Protein AF-0000000080553253 (afdb_homodimer)

Radius of gyration: 27.1 Å; Cα contacts (8 Å, |Δi|>4): 593; chains: 2; bounding box: 53×91×97 Å

pLDDT: mean 73.65, std 27.37, range [26.11, 98.69]

Structure (mmCIF, N/CA/C/O backbone):
data_AF-0000000080553253-model_v1
#
loop_
_entity.id
_entity.type
_entity.pdbx_description
1 polymer 'Predicted protein'
#
loop_
_atom_site.group_PDB
_atom_site.id
_atom_site.type_symbol
_atom_site.label_atom_id
_atom_site.label_alt_id
_atom_site.label_comp_id
_atom_site.label_asym_id
_atom_site.label_entity_id
_atom_site.label_seq_id
_atom_site.pdbx_PDB_ins_code
_atom_site.Cartn_x
_atom_site.Cartn_y
_atom_site.Cartn_z
_atom_site.occupancy
_atom_site.B_iso_or_equiv
_atom_site.auth_seq_id
_atom_site.auth_comp_id
_atom_site.auth_asym_id
_atom_site.auth_atom_id
_atom_site.pdbx_PDB_model_num
ATOM 1 N N . MET A 1 1 ? -18.531 -7.578 -75 1 27.72 1 MET A N 1
ATOM 2 C CA . MET A 1 1 ? -17.641 -7.512 -73.875 1 27.72 1 MET A CA 1
ATOM 3 C C . MET A 1 1 ? -18.406 -7.152 -72.562 1 27.72 1 MET A C 1
ATOM 5 O O . MET A 1 1 ? -19.016 -6.086 -72.5 1 27.72 1 MET A O 1
ATOM 9 N N . PHE A 1 2 ? -19.016 -8.227 -71.875 1 29.92 2 PHE A N 1
ATOM 10 C CA . PHE A 1 2 ? -20.094 -8.352 -70.875 1 29.92 2 PHE A CA 1
ATOM 11 C C . PHE A 1 2 ? -19.688 -7.805 -69.5 1 29.92 2 PHE A C 1
ATOM 13 O O . PHE A 1 2 ? -18.672 -8.227 -68.938 1 29.92 2 PHE A O 1
ATOM 20 N N . GLN A 1 3 ? -19.906 -6.52 -69.188 1 29.27 3 GLN A N 1
ATOM 21 C CA . GLN A 1 3 ? -19.578 -5.73 -68.062 1 29.27 3 GLN A CA 1
ATOM 22 C C . GLN A 1 3 ? -20.328 -6.254 -66.812 1 29.27 3 GLN A C 1
ATOM 24 O O . GLN A 1 3 ? -21.547 -6.113 -66.688 1 29.27 3 GLN A O 1
ATOM 29 N N . ALA A 1 4 ? -19.969 -7.473 -66.25 1 28.05 4 ALA A N 1
ATOM 30 C CA . ALA A 1 4 ? -20.641 -8.156 -65.125 1 28.05 4 ALA A CA 1
ATOM 31 C C . ALA A 1 4 ? -20.609 -7.328 -63.875 1 28.05 4 ALA A C 1
ATOM 33 O O . ALA A 1 4 ? -19.531 -7.035 -63.344 1 28.05 4 ALA A O 1
ATOM 34 N N . THR A 1 5 ? -21.453 -6.324 -63.688 1 32.16 5 THR A N 1
ATOM 35 C CA . THR A 1 5 ? -21.594 -5.441 -62.531 1 32.16 5 THR A CA 1
ATOM 36 C C . THR A 1 5 ? -21.938 -6.238 -61.281 1 32.16 5 THR A C 1
ATOM 38 O O . THR A 1 5 ? -23.047 -6.777 -61.156 1 32.16 5 THR A O 1
ATOM 41 N N . GLY A 1 6 ? -21.031 -7.141 -60.781 1 26.14 6 GLY A N 1
ATOM 42 C CA . GLY A 1 6 ? -21.344 -8.023 -59.656 1 26.14 6 GLY A CA 1
ATOM 43 C C . GLY A 1 6 ? -21.75 -7.281 -58.406 1 26.14 6 GLY A C 1
ATOM 44 O O . GLY A 1 6 ? -21 -6.414 -57.938 1 26.14 6 GLY A O 1
ATOM 45 N N . ARG A 1 7 ? -23.031 -6.984 -58.125 1 29.64 7 ARG A N 1
ATOM 46 C CA . ARG A 1 7 ? -23.641 -6.367 -56.938 1 29.64 7 ARG A CA 1
ATOM 47 C C . ARG A 1 7 ? -23.297 -7.16 -55.688 1 29.64 7 ARG A C 1
ATOM 49 O O . ARG A 1 7 ? -23.656 -8.336 -55.594 1 29.64 7 ARG A O 1
ATOM 56 N N . ALA A 1 8 ? -22.156 -6.863 -55 1 31.67 8 ALA A N 1
ATOM 57 C CA . ALA A 1 8 ? -21.734 -7.508 -53.75 1 31.67 8 ALA A CA 1
ATOM 58 C C . ALA A 1 8 ? -22.797 -7.344 -52.688 1 31.67 8 ALA A C 1
ATOM 60 O O . ALA A 1 8 ? -23.391 -6.27 -52.531 1 31.67 8 ALA A O 1
ATOM 61 N N . ALA A 1 9 ? -23.547 -8.43 -52.25 1 31.53 9 ALA A N 1
ATOM 62 C CA . ALA A 1 9 ? -24.562 -8.562 -51.219 1 31.53 9 ALA A CA 1
ATOM 63 C C . ALA A 1 9 ? -24.047 -8.062 -49.875 1 31.53 9 ALA A C 1
ATOM 65 O O . ALA A 1 9 ? -22.875 -8.258 -49.531 1 31.53 9 ALA A O 1
ATOM 66 N N . PRO A 1 10 ? -24.688 -7.074 -49.188 1 26.62 10 PRO A N 1
ATOM 67 C CA . PRO A 1 10 ? -24.281 -6.484 -47.906 1 26.62 10 PRO A CA 1
ATOM 68 C C . PRO A 1 10 ? -24.25 -7.504 -46.781 1 26.62 10 PRO A C 1
ATOM 70 O O . PRO A 1 10 ? -25.125 -8.383 -46.719 1 26.62 10 PRO A O 1
ATOM 73 N N . ALA A 1 11 ? -23.062 -7.992 -46.281 1 30.14 11 ALA A N 1
ATOM 74 C CA . ALA A 1 11 ? -22.844 -8.906 -45.188 1 30.14 11 ALA A CA 1
ATOM 75 C C . ALA A 1 11 ? -23.594 -8.438 -43.938 1 30.14 11 ALA A C 1
ATOM 77 O O . ALA A 1 11 ? -23.469 -7.281 -43.531 1 30.14 11 ALA A O 1
ATOM 78 N N . MET A 1 12 ? -24.75 -8.992 -43.594 1 27.33 12 MET A N 1
ATOM 79 C CA . MET A 1 12 ? -25.547 -8.781 -42.375 1 27.33 12 MET A CA 1
ATOM 80 C C . MET A 1 12 ? -24.703 -9 -41.125 1 27.33 12 MET A C 1
ATOM 82 O O . MET A 1 12 ? -23.938 -9.969 -41.062 1 27.33 12 MET A O 1
ATOM 86 N N . HIS A 1 13 ? -24.312 -7.984 -40.344 1 29.83 13 HIS A N 1
ATOM 87 C CA . HIS A 1 13 ? -23.609 -7.957 -39.094 1 29.83 13 HIS A CA 1
ATOM 88 C C . HIS A 1 13 ? -24.312 -8.836 -38.062 1 29.83 13 HIS A C 1
ATOM 90 O O . HIS A 1 13 ? -25.5 -8.672 -37.781 1 29.83 13 HIS A O 1
ATOM 96 N N . VAL A 1 14 ? -23.984 -10.133 -37.938 1 27.94 14 VAL A N 1
ATOM 97 C CA . VAL A 1 14 ? -24.453 -11.023 -36.875 1 27.94 14 VAL A CA 1
ATOM 98 C C . VAL A 1 14 ? -24.234 -10.367 -35.531 1 27.94 14 VAL A C 1
ATOM 100 O O . VAL A 1 14 ? -23.109 -10.008 -35.156 1 27.94 14 VAL A O 1
ATOM 103 N N . MET A 1 15 ? -25.172 -9.641 -34.969 1 27.61 15 MET A N 1
ATOM 104 C CA . MET A 1 15 ? -25.203 -9.148 -33.594 1 27.61 15 MET A CA 1
ATOM 105 C C . MET A 1 15 ? -25.047 -10.305 -32.594 1 27.61 15 MET A C 1
ATOM 107 O O . MET A 1 15 ? -25.797 -11.273 -32.625 1 27.61 15 MET A O 1
ATOM 111 N N . PHE A 1 16 ? -23.844 -10.789 -32.25 1 28.09 16 PHE A N 1
ATOM 112 C CA . PHE A 1 16 ? -23.672 -11.773 -31.172 1 28.09 16 PHE A CA 1
ATOM 113 C C . PHE A 1 16 ? -24.406 -11.32 -29.922 1 28.09 16 PHE A C 1
ATOM 115 O O . PHE A 1 16 ? -24.297 -10.164 -29.516 1 28.09 16 PHE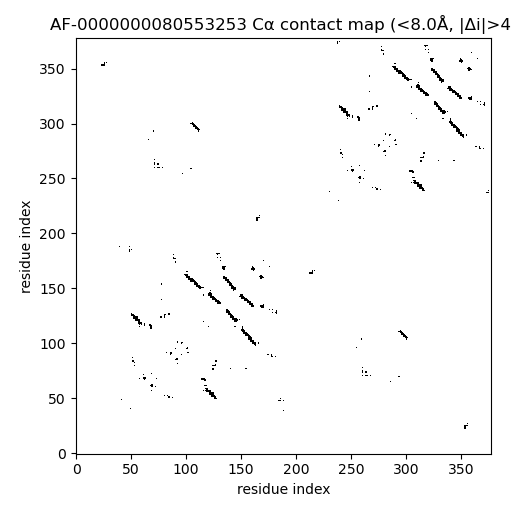 A O 1
ATOM 122 N N . PRO A 1 17 ? -25.5 -11.961 -29.531 1 32.59 17 PRO A N 1
ATOM 123 C CA . PRO A 1 17 ? -26.188 -11.609 -28.281 1 32.59 17 PRO A CA 1
ATOM 124 C C . PRO A 1 17 ? -25.266 -11.672 -27.062 1 32.59 17 PRO A C 1
ATOM 126 O O . PRO A 1 17 ? -24.375 -12.539 -26.984 1 32.59 17 PRO A O 1
ATOM 129 N N . CYS A 1 18 ? -24.781 -10.594 -26.438 1 30.75 18 CYS A N 1
ATOM 130 C CA . CYS A 1 18 ? -24.109 -10.414 -25.156 1 30.75 18 CYS A CA 1
ATOM 131 C C . CYS A 1 18 ? -24.844 -11.164 -24.047 1 30.75 18 CYS A C 1
ATOM 133 O O . CYS A 1 18 ? -26 -10.836 -23.734 1 30.75 18 CYS A O 1
ATOM 135 N N . SER A 1 19 ? -24.781 -12.531 -24 1 28.64 19 SER A N 1
ATOM 136 C CA . SER A 1 19 ? -25.359 -13.219 -22.844 1 28.64 19 SER A CA 1
ATOM 137 C C . SER A 1 19 ? -24.984 -12.523 -21.531 1 28.64 19 SER A C 1
ATOM 139 O O . SER A 1 19 ? -23.828 -12.164 -21.344 1 28.64 19 SER A O 1
ATOM 141 N N . SER A 1 20 ? -25.875 -11.812 -20.922 1 29.89 20 SER A N 1
ATOM 142 C CA . SER A 1 20 ? -25.875 -11.203 -19.594 1 29.89 20 SER A CA 1
ATOM 143 C C . SER A 1 20 ? -25.5 -12.211 -18.516 1 29.89 20 SER A C 1
ATOM 145 O O . SER A 1 20 ? -26.281 -13.102 -18.188 1 29.89 20 SER A O 1
ATOM 147 N N . ARG A 1 21 ? -24.297 -12.82 -18.609 1 35.34 21 ARG A N 1
ATOM 148 C CA . ARG A 1 21 ? -23.953 -13.664 -17.469 1 35.34 21 ARG A CA 1
ATOM 149 C C . ARG A 1 21 ? -24.219 -12.938 -16.156 1 35.34 21 ARG A C 1
ATOM 151 O O . ARG A 1 21 ? -23.719 -11.828 -15.938 1 35.34 21 ARG A O 1
ATOM 158 N N . ARG A 1 22 ? -25.391 -13.289 -15.508 1 32.59 22 ARG A N 1
ATOM 159 C CA . ARG A 1 22 ? -25.75 -12.812 -14.172 1 32.59 22 ARG A CA 1
ATOM 160 C C . ARG A 1 22 ? -24.641 -13.109 -13.172 1 32.59 22 ARG A C 1
ATOM 162 O O . ARG A 1 22 ? -24.188 -14.25 -13.055 1 32.59 22 ARG A O 1
ATOM 169 N N . PRO A 1 23 ? -23.953 -12.141 -12.695 1 34.28 23 PRO A N 1
ATOM 170 C CA . PRO A 1 23 ? -22.938 -12.43 -11.672 1 34.28 23 PRO A CA 1
ATOM 171 C C . PRO A 1 23 ? -23.531 -13.078 -10.422 1 34.28 23 PRO A C 1
ATOM 173 O O . PRO A 1 23 ? -24.625 -12.711 -9.992 1 34.28 23 PRO A O 1
ATOM 176 N N . VAL A 1 24 ? -23.391 -14.328 -10.328 1 34.81 24 VAL A N 1
ATOM 177 C CA . VAL A 1 24 ? -23.766 -15.016 -9.102 1 34.81 24 VAL A CA 1
ATOM 178 C C . VAL A 1 24 ? -23.219 -14.25 -7.895 1 34.81 24 VAL A C 1
ATOM 180 O O . VAL A 1 24 ? -22 -14.031 -7.789 1 34.81 24 VAL A O 1
ATOM 183 N N . ILE A 1 25 ? -24.078 -13.477 -7.281 1 30.05 25 ILE A N 1
ATOM 184 C CA . ILE A 1 25 ? -23.844 -12.836 -5.992 1 30.05 25 ILE A CA 1
ATOM 185 C C . ILE A 1 25 ? -23.5 -13.898 -4.945 1 30.05 25 ILE A C 1
ATOM 187 O O . ILE A 1 25 ? -24.328 -14.766 -4.645 1 30.05 25 ILE A O 1
ATOM 191 N N . ILE A 1 26 ? -22.359 -14.305 -4.988 1 32.25 26 ILE A N 1
ATOM 192 C CA . ILE A 1 26 ? -21.891 -15.133 -3.883 1 32.25 26 ILE A CA 1
ATOM 193 C C . ILE A 1 26 ? -22.203 -14.445 -2.555 1 32.25 26 ILE A C 1
ATOM 195 O O . ILE A 1 26 ? -21.641 -13.398 -2.242 1 32.25 26 ILE A O 1
ATOM 199 N N . LEU A 1 27 ? -23.359 -14.688 -2.021 1 29.81 27 LEU A N 1
ATOM 200 C CA . LEU A 1 27 ? -23.609 -14.258 -0.648 1 29.81 27 LEU A CA 1
ATOM 201 C C . LEU A 1 27 ? -22.75 -15.062 0.327 1 29.81 27 LEU A C 1
ATOM 203 O O . LEU A 1 27 ? -22.938 -16.266 0.481 1 29.81 27 LEU A O 1
ATOM 207 N N . LEU A 1 28 ? -21.5 -14.883 0.415 1 28.2 28 LEU A N 1
ATOM 208 C CA . LEU A 1 28 ? -20.828 -15.352 1.622 1 28.2 28 LEU A CA 1
ATOM 209 C C . LEU A 1 28 ? -21.656 -15.047 2.861 1 28.2 28 LEU A C 1
ATOM 211 O O . LEU A 1 28 ? -22.094 -13.914 3.066 1 28.2 28 LEU A O 1
ATOM 215 N N . ARG A 1 29 ? -22.172 -16.125 3.457 1 30.95 29 ARG A N 1
ATOM 216 C CA . ARG A 1 29 ? -22.859 -16.141 4.746 1 30.95 29 ARG A CA 1
ATOM 217 C C . ARG A 1 29 ? -22.047 -15.398 5.809 1 30.95 29 ARG A C 1
ATOM 219 O O . ARG A 1 29 ? -20.828 -15.398 5.77 1 30.95 29 ARG A O 1
ATOM 226 N N . ASN A 1 30 ? -22.828 -14.57 6.605 1 30.02 30 ASN A N 1
ATOM 227 C CA . ASN A 1 30 ? -22.656 -13.609 7.691 1 30.02 30 ASN A CA 1
ATOM 228 C C . ASN A 1 30 ? -21.953 -14.234 8.891 1 30.02 30 ASN A C 1
ATOM 230 O O . ASN A 1 30 ? -22.516 -15.094 9.57 1 30.02 30 ASN A O 1
ATOM 234 N N . LEU A 1 31 ? -20.766 -14.734 8.844 1 30.33 31 LEU A N 1
ATOM 235 C CA . LEU A 1 31 ? -20.203 -15.008 10.156 1 30.33 31 LEU A CA 1
ATOM 236 C C . LEU A 1 31 ? -20.672 -13.992 11.188 1 30.33 31 LEU A C 1
ATOM 238 O O . LEU A 1 31 ? -21.156 -12.914 10.82 1 30.33 31 LEU A O 1
ATOM 242 N N . THR A 1 32 ? -20.312 -14.281 12.57 1 31.17 32 THR A N 1
ATOM 243 C CA . THR A 1 32 ? -20.734 -13.664 13.828 1 31.17 32 THR A CA 1
ATOM 244 C C . THR A 1 32 ? -20.625 -12.141 13.742 1 31.17 32 THR A C 1
ATOM 246 O O . THR A 1 32 ? -19.828 -11.609 12.969 1 31.17 32 THR A O 1
ATOM 249 N N . THR A 1 33 ? -21.719 -11.523 14.281 1 30.84 33 THR A N 1
ATOM 250 C CA . THR A 1 33 ? -22.016 -10.117 14.547 1 30.84 33 THR A CA 1
ATOM 251 C C . THR A 1 33 ? -20.844 -9.43 15.227 1 30.84 33 THR A C 1
ATOM 253 O O . THR A 1 33 ? -20.562 -9.695 16.391 1 30.84 33 THR A O 1
ATOM 256 N N . PHE A 1 34 ? -19.672 -9.555 14.719 1 30.25 34 PHE A N 1
ATOM 257 C CA . PHE A 1 34 ? -18.875 -8.586 15.445 1 30.25 34 PHE A CA 1
ATOM 258 C C . PHE A 1 34 ? -19.609 -7.258 15.586 1 30.25 34 PHE A C 1
ATOM 260 O O . PHE A 1 34 ? -20.297 -6.824 14.664 1 30.25 34 PHE A O 1
ATOM 267 N N . LYS A 1 35 ? -20.016 -7.02 16.859 1 30.98 35 LYS A N 1
ATOM 268 C CA . LYS A 1 35 ? -20.594 -5.715 17.141 1 30.98 35 LYS A CA 1
ATOM 269 C C . LYS A 1 35 ? -19.906 -4.617 16.344 1 30.98 35 LYS A C 1
ATOM 271 O O . LYS A 1 35 ? -18.672 -4.488 16.375 1 30.98 35 LYS A O 1
ATOM 276 N N . PRO A 1 36 ? -20.5 -4.281 15.133 1 31.45 36 PRO A N 1
ATOM 277 C CA . PRO A 1 36 ? -19.875 -3.133 14.484 1 31.45 36 PRO A CA 1
ATOM 278 C C . PRO A 1 36 ? -19.359 -2.094 15.477 1 31.45 36 PRO A C 1
ATOM 280 O O . PRO A 1 36 ? -20 -1.863 16.516 1 31.45 36 PRO A O 1
ATOM 283 N N . LEU A 1 37 ? -18.156 -2.006 15.695 1 32.66 37 LEU A N 1
ATOM 284 C CA . LEU A 1 37 ? -17.781 -0.763 16.359 1 32.66 37 LEU A CA 1
ATOM 285 C C . LEU A 1 37 ? -18.781 0.347 16.047 1 32.66 37 LEU A C 1
ATOM 287 O O . LEU A 1 37 ? -19.453 0.309 15 1 32.66 37 LEU A O 1
ATOM 291 N N . ALA A 1 38 ? -19.109 1.237 17.062 1 30.89 38 ALA A N 1
ATOM 292 C CA . ALA A 1 38 ? -19.984 2.396 17.078 1 30.89 38 ALA A CA 1
ATOM 293 C C . ALA A 1 38 ? -20.062 3.051 15.711 1 30.89 38 ALA A C 1
ATOM 295 O O . ALA A 1 38 ? -19.078 3.629 15.234 1 30.89 38 ALA A O 1
ATOM 296 N N . CYS A 1 39 ? -20.656 2.402 14.805 1 33.78 39 CYS A N 1
ATOM 297 C CA . CYS A 1 39 ? -21.125 3.225 13.695 1 33.78 39 CYS A CA 1
ATOM 298 C C . CYS A 1 39 ? -21.516 4.617 14.172 1 33.78 39 CYS A C 1
ATOM 300 O O . CYS A 1 39 ? -22.484 4.777 14.906 1 33.78 39 CYS A O 1
ATOM 302 N N . LEU A 1 40 ? -20.578 5.438 14.492 1 32.25 40 LEU A N 1
ATOM 303 C CA . LEU A 1 40 ? -20.891 6.848 14.688 1 32.25 40 LEU A CA 1
ATOM 304 C C . LEU A 1 40 ? -22.062 7.262 13.805 1 32.25 40 LEU A C 1
ATOM 306 O O . LEU A 1 40 ? -22.031 7.07 12.586 1 32.25 40 LEU A O 1
ATOM 310 N N . GLU A 1 41 ? -23.172 6.949 14.266 1 33.34 41 GLU A N 1
ATOM 311 C CA . GLU A 1 41 ? -24.297 7.734 13.742 1 33.34 41 GLU A CA 1
ATOM 312 C C . GLU A 1 41 ? -23.828 9.102 13.25 1 33.34 41 GLU A C 1
ATOM 314 O O . GLU A 1 41 ? -23.406 9.938 14.047 1 33.34 41 GLU A O 1
ATOM 319 N N . LEU A 1 42 ? -23.141 9.039 12.078 1 34.66 42 LEU A N 1
ATOM 320 C CA . LEU A 1 42 ? -23 10.297 11.359 1 34.66 42 LEU A CA 1
ATOM 321 C C . LEU A 1 42 ? -24.297 11.102 11.406 1 34.66 42 LEU A C 1
ATOM 323 O O . LEU A 1 42 ? -25.219 10.82 10.648 1 34.66 42 LEU A O 1
ATOM 327 N N . LYS A 1 43 ? -24.984 11.195 12.539 1 32.19 43 LYS A N 1
ATOM 328 C CA . LYS A 1 43 ? -25.984 12.258 12.5 1 32.19 43 LYS A CA 1
ATOM 329 C C . LYS A 1 43 ? -25.406 13.523 11.859 1 32.19 43 LYS A C 1
ATOM 331 O O . LYS A 1 43 ? -24.281 13.914 12.141 1 32.19 43 LYS A O 1
ATOM 336 N N . ARG A 1 44 ? -25.953 13.945 10.68 1 33.78 44 ARG A N 1
ATOM 337 C CA . ARG A 1 44 ? -25.906 15.273 10.086 1 33.78 44 ARG A CA 1
ATOM 338 C C . ARG A 1 44 ? -26 16.359 11.164 1 33.78 44 ARG A C 1
ATOM 340 O O . ARG A 1 44 ? -26.641 17.391 10.961 1 33.78 44 ARG A O 1
ATOM 347 N N . GLY A 1 45 ? -26 16.141 12.438 1 33.72 45 GLY A N 1
ATOM 348 C CA . GLY A 1 45 ? -26.094 17.406 13.141 1 33.72 45 GLY A CA 1
ATOM 349 C C . GLY A 1 45 ? -25.047 18.422 12.695 1 33.72 45 GLY A C 1
ATOM 350 O O . GLY A 1 45 ? -24.016 18.047 12.141 1 33.72 45 GLY A O 1
ATOM 351 N N . LYS A 1 46 ? -25.297 19.781 12.484 1 35.59 46 LYS A N 1
ATOM 352 C CA . LYS A 1 46 ? -24.516 20.953 12.125 1 35.59 46 LYS A CA 1
ATOM 353 C C . LYS A 1 46 ? -23.156 20.938 12.812 1 35.59 46 LYS A C 1
ATOM 355 O O . LYS A 1 46 ? -22.391 21.891 12.703 1 35.59 46 LYS A O 1
ATOM 360 N N . GLY A 1 47 ? -22.984 20.406 14.031 1 37.56 47 GLY A N 1
ATOM 361 C CA . GLY A 1 47 ? -21.75 20.688 14.75 1 37.56 47 GLY A CA 1
ATOM 362 C C . GLY A 1 47 ? -20.531 20.047 14.125 1 37.56 47 GLY A C 1
ATOM 363 O O . GLY A 1 47 ? -20.625 19 13.484 1 37.56 47 GLY A O 1
ATOM 364 N N . LYS A 1 48 ? -19.344 20.812 13.773 1 40.78 48 LYS A N 1
ATOM 365 C CA . LYS A 1 48 ? -18.062 20.547 13.117 1 40.78 48 LYS A CA 1
ATOM 366 C C . LYS A 1 48 ? -17.484 19.203 13.547 1 40.78 48 LYS A C 1
ATOM 368 O O . LYS A 1 48 ? -16.312 18.938 13.328 1 40.78 48 LYS A O 1
ATOM 373 N N . SER A 1 49 ? -18.016 18.438 14.523 1 43.97 49 SER A N 1
ATOM 374 C CA . SER A 1 49 ? -17.188 17.391 15.133 1 43.97 49 SER A CA 1
ATOM 375 C C . SER A 1 49 ? -16.672 16.422 14.086 1 43.97 49 SER A C 1
ATOM 377 O O . SER A 1 49 ? -16.141 15.359 14.422 1 43.97 49 SER A O 1
ATOM 379 N N . SER A 1 50 ? -17.266 16.359 12.703 1 51.59 50 SER A N 1
ATOM 380 C CA . SER A 1 50 ? -17.297 15.25 11.742 1 51.59 50 SER A CA 1
ATOM 381 C C . SER A 1 50 ? -15.891 14.914 11.258 1 51.59 50 SER A C 1
ATOM 383 O O . SER A 1 50 ? -15.078 15.805 11.016 1 51.59 50 SER A O 1
ATOM 385 N N . PHE A 1 51 ? -15.312 13.758 11.695 1 61.88 51 PHE A N 1
ATOM 386 C CA . PHE A 1 51 ? -14.117 13.258 11.016 1 61.88 51 PHE A CA 1
ATOM 387 C C . PHE A 1 51 ? -14.164 13.586 9.523 1 61.88 51 PHE A C 1
ATOM 389 O O . PHE A 1 51 ? -15.219 13.477 8.891 1 61.88 51 PHE A O 1
ATOM 396 N N . PRO A 1 52 ? -13.242 14.398 9.094 1 74.62 52 PRO A N 1
ATOM 397 C CA . PRO A 1 52 ? -13.195 14.711 7.66 1 74.62 52 PRO A CA 1
ATOM 398 C C . PRO A 1 52 ? -13.297 13.461 6.785 1 74.62 52 PRO A C 1
ATOM 400 O O . PRO A 1 52 ? -12.609 12.469 7.035 1 74.62 52 PRO A O 1
ATOM 403 N N . GLU A 1 53 ? -14.453 13.312 6.234 1 86.38 53 GLU A N 1
ATOM 404 C CA . GLU A 1 53 ? -14.664 12.25 5.246 1 86.38 53 GLU A CA 1
ATOM 405 C C . GLU A 1 53 ? -14.633 12.812 3.828 1 86.38 53 GLU A C 1
ATOM 407 O O . GLU A 1 53 ? -15.031 13.953 3.594 1 86.38 53 GLU A O 1
ATOM 412 N N . ILE A 1 54 ? -14.047 12.055 2.969 1 93.31 54 ILE A N 1
ATOM 413 C CA . ILE A 1 54 ? -14.078 12.438 1.562 1 93.31 54 ILE A CA 1
ATOM 414 C C . ILE A 1 54 ? -14.766 11.352 0.745 1 93.31 54 ILE A C 1
ATOM 416 O O . ILE A 1 54 ? -14.594 10.156 1.017 1 93.31 54 ILE A O 1
ATOM 420 N N . GLU A 1 55 ? -15.641 11.828 -0.096 1 95.94 55 GLU A N 1
ATOM 421 C CA . GLU A 1 55 ? -16.312 10.914 -1.013 1 95.94 55 GLU A CA 1
ATOM 422 C C . GLU A 1 55 ? -15.578 10.828 -2.348 1 95.94 55 GLU A C 1
ATOM 424 O O . GLU A 1 55 ? -15.211 11.859 -2.926 1 95.94 55 GLU A O 1
ATOM 429 N N . LEU A 1 56 ? -15.383 9.602 -2.789 1 96.81 56 LEU A N 1
ATOM 430 C CA . LEU A 1 56 ? -14.711 9.359 -4.059 1 96.81 56 LEU A CA 1
ATOM 431 C C . LEU A 1 56 ? -15.5 8.375 -4.914 1 96.81 56 LEU A C 1
ATOM 433 O O . LEU A 1 56 ? -16.453 7.742 -4.43 1 96.81 56 LEU A O 1
ATOM 437 N N . LYS A 1 57 ? -15.125 8.344 -6.172 1 97.56 57 LYS A N 1
ATOM 438 C CA . LYS A 1 57 ? -15.734 7.422 -7.129 1 97.56 57 LYS A CA 1
ATOM 439 C C . LYS A 1 57 ? -14.664 6.602 -7.852 1 97.56 57 LYS A C 1
ATOM 441 O O . LYS A 1 57 ? -13.633 7.137 -8.25 1 97.56 57 LYS A O 1
ATOM 446 N N . VAL A 1 58 ? -15.016 5.312 -8.008 1 98.12 58 VAL A N 1
ATOM 447 C CA . VAL A 1 58 ? -14.086 4.438 -8.719 1 98.12 58 VAL A CA 1
ATOM 448 C C . VAL A 1 58 ? -14.008 4.848 -10.188 1 98.12 58 VAL A C 1
ATOM 450 O O . VAL A 1 58 ? -15.039 5.07 -10.828 1 98.12 58 VAL A O 1
ATOM 453 N N . ARG A 1 59 ? -12.852 4.918 -10.719 1 97.25 59 ARG A N 1
ATOM 454 C CA . ARG A 1 59 ? -12.633 5.234 -12.125 1 97.25 59 ARG A CA 1
ATOM 455 C C . ARG A 1 59 ? -12.375 3.967 -12.938 1 97.25 59 ARG A C 1
ATOM 457 O O . ARG A 1 59 ? -11.891 2.969 -12.406 1 97.25 59 ARG A O 1
ATOM 464 N N . ASP A 1 60 ? -12.531 4.051 -14.219 1 95.19 60 ASP A N 1
ATOM 465 C CA . ASP A 1 60 ? -12.469 2.887 -15.102 1 95.19 60 ASP A CA 1
ATOM 466 C C . ASP A 1 60 ? -11.062 2.273 -15.094 1 95.19 60 ASP A C 1
ATOM 468 O O . ASP A 1 60 ? -10.914 1.052 -15.023 1 95.19 60 ASP A O 1
ATOM 472 N N . TYR A 1 61 ? -10.023 3.07 -15.141 1 94.75 61 TYR A N 1
ATOM 473 C CA . TYR A 1 61 ? -8.664 2.582 -15.312 1 94.75 61 TYR A CA 1
ATOM 474 C C . TYR A 1 61 ? -8.133 1.972 -14.016 1 94.75 61 TYR A C 1
ATOM 476 O O . TYR A 1 61 ? -7.043 1.398 -13.992 1 94.75 61 TYR A O 1
ATOM 484 N N . GLU A 1 62 ? -8.922 2.102 -12.961 1 97.06 62 GLU A N 1
ATOM 485 C CA . GLU A 1 62 ? -8.492 1.587 -11.664 1 97.06 62 GLU A CA 1
ATOM 486 C C . GLU A 1 62 ? -8.867 0.116 -11.5 1 97.06 62 GLU A C 1
ATOM 488 O O . GLU A 1 62 ? -8.398 -0.553 -10.578 1 97.06 62 GLU A O 1
ATOM 493 N N . LEU A 1 63 ? -9.734 -0.428 -12.383 1 95.12 63 LEU A N 1
ATOM 494 C CA . LEU A 1 63 ? -10.203 -1.807 -12.305 1 95.12 63 LEU A CA 1
ATOM 495 C C . LEU A 1 63 ? -9.203 -2.76 -12.945 1 95.12 63 LEU A C 1
ATOM 497 O O . LEU A 1 63 ? -8.625 -2.449 -13.992 1 95.12 63 LEU A O 1
ATOM 501 N N . ASP A 1 64 ? -8.992 -3.867 -12.289 1 89.12 64 ASP A N 1
ATOM 502 C CA . ASP A 1 64 ? -8.133 -4.895 -12.875 1 89.12 64 ASP A CA 1
ATOM 503 C C . ASP A 1 64 ? -8.945 -5.867 -13.727 1 89.12 64 ASP A C 1
ATOM 505 O O . ASP A 1 64 ? -10.148 -5.672 -13.922 1 89.12 64 ASP A O 1
ATOM 509 N N . PRO A 1 65 ? -8.297 -6.945 -14.258 1 84 65 PRO A N 1
ATOM 510 C CA . PRO A 1 65 ? -9 -7.859 -15.164 1 84 65 PRO A CA 1
ATOM 511 C C . PRO A 1 65 ? -10.133 -8.617 -14.477 1 84 65 PRO A C 1
ATOM 513 O O . PRO A 1 65 ? -10.992 -9.195 -15.141 1 84 65 PRO A O 1
ATOM 516 N N . PHE A 1 66 ? -10.133 -8.57 -13.164 1 83.19 66 PHE A N 1
ATOM 517 C CA . PHE A 1 66 ? -11.18 -9.281 -12.43 1 83.19 66 PHE A CA 1
ATOM 518 C C . PHE A 1 66 ? -12.359 -8.359 -12.148 1 83.19 66 PHE A C 1
ATOM 520 O O . PHE A 1 66 ? -13.336 -8.766 -11.516 1 83.19 66 PHE A O 1
ATOM 527 N N . GLY A 1 67 ? -12.258 -7.113 -12.602 1 87.69 67 GLY A N 1
ATOM 528 C CA . GLY A 1 67 ? -13.352 -6.168 -12.469 1 87.69 67 GLY A CA 1
ATOM 529 C C . GLY A 1 67 ? -13.422 -5.531 -11.094 1 87.69 67 GLY A C 1
ATOM 530 O O . GLY A 1 67 ? -14.477 -5.031 -10.688 1 87.69 67 GLY A O 1
ATOM 531 N N . VAL A 1 68 ? -12.422 -5.684 -10.367 1 93.19 68 VAL A N 1
ATOM 532 C CA . VAL A 1 68 ? -12.359 -5.07 -9.047 1 93.19 68 VAL A CA 1
ATOM 533 C C . VAL A 1 68 ? -11.227 -4.043 -9.008 1 93.19 68 VAL A C 1
ATOM 535 O O . VAL A 1 68 ? -10.32 -4.078 -9.844 1 93.19 68 VAL A O 1
ATOM 538 N N . VAL A 1 69 ? -11.352 -3.113 -8.102 1 97.06 69 VAL A N 1
ATOM 539 C CA . VAL A 1 69 ? -10.273 -2.141 -7.957 1 97.06 69 VAL A CA 1
ATOM 540 C C . VAL A 1 69 ? -8.977 -2.859 -7.574 1 97.06 69 VAL A C 1
ATOM 542 O O . VAL A 1 69 ? -8.961 -3.662 -6.641 1 97.06 69 VAL A O 1
ATOM 545 N N . ASN A 1 70 ? -7.949 -2.549 -8.281 1 95.69 70 ASN A N 1
ATOM 546 C CA . ASN A 1 70 ? -6.641 -3.148 -8.031 1 95.69 70 ASN A CA 1
ATOM 547 C C . ASN A 1 70 ? -6.148 -2.854 -6.617 1 95.69 70 ASN A C 1
ATOM 549 O O . ASN A 1 70 ? -6.309 -1.738 -6.121 1 95.69 70 ASN A O 1
ATOM 553 N N . ASN A 1 71 ? -5.477 -3.822 -6.031 1 95.69 71 ASN A N 1
ATOM 554 C CA . ASN A 1 71 ? -5.055 -3.701 -4.641 1 95.69 71 ASN A CA 1
ATOM 555 C C . ASN A 1 71 ? -4.121 -2.508 -4.441 1 95.69 71 ASN A C 1
ATOM 557 O O . ASN A 1 71 ? -4.184 -1.833 -3.41 1 95.69 71 ASN A O 1
ATOM 561 N N . ALA A 1 72 ? -3.248 -2.275 -5.391 1 96.75 72 ALA A N 1
ATOM 562 C CA . ALA A 1 72 ? -2.273 -1.198 -5.25 1 96.75 72 ALA A CA 1
ATOM 563 C C . ALA A 1 72 ? -2.953 0.167 -5.305 1 96.75 72 ALA A C 1
ATOM 565 O O . ALA A 1 72 ? -2.441 1.144 -4.75 1 96.75 72 ALA A O 1
ATOM 566 N N . VAL A 1 73 ? -4.094 0.288 -5.961 1 97.69 73 VAL A N 1
ATOM 567 C CA . VAL A 1 73 ? -4.82 1.543 -6.121 1 97.69 73 VAL A CA 1
ATOM 568 C C . VAL A 1 73 ? -5.293 2.047 -4.762 1 97.69 73 VAL A C 1
ATOM 570 O O . VAL A 1 73 ? -5.328 3.256 -4.516 1 97.69 73 VAL A O 1
ATOM 573 N N . TYR A 1 74 ? -5.551 1.138 -3.875 1 98.25 74 TYR A N 1
ATOM 574 C CA . TYR A 1 74 ? -6.062 1.523 -2.566 1 98.25 74 TYR A CA 1
ATOM 575 C C . TYR A 1 74 ? -5.023 2.322 -1.787 1 98.25 74 TYR A C 1
ATOM 577 O O . TYR A 1 74 ? -5.375 3.164 -0.957 1 98.25 74 TYR A O 1
ATOM 585 N N . ALA A 1 75 ? -3.738 2.043 -2.055 1 97.88 75 ALA A N 1
ATOM 586 C CA . ALA A 1 75 ? -2.695 2.859 -1.438 1 97.88 75 ALA A CA 1
ATOM 587 C C . ALA A 1 75 ? -2.799 4.312 -1.89 1 97.88 75 ALA A C 1
ATOM 589 O O . ALA A 1 75 ? -2.553 5.23 -1.104 1 97.88 75 ALA A O 1
ATOM 590 N N . ASN A 1 76 ? -3.18 4.516 -3.113 1 97 76 ASN A N 1
ATOM 591 C CA . ASN A 1 76 ? -3.398 5.863 -3.621 1 97 76 ASN A CA 1
ATOM 592 C C . ASN A 1 76 ? -4.59 6.531 -2.941 1 97 76 ASN A C 1
ATOM 594 O O . ASN A 1 76 ? -4.531 7.711 -2.594 1 97 76 ASN A O 1
ATOM 598 N N . TYR A 1 77 ? -5.652 5.773 -2.809 1 97.75 77 TYR A N 1
ATOM 599 C CA . TYR A 1 77 ? -6.809 6.301 -2.092 1 97.75 77 TYR A CA 1
ATOM 600 C C . TYR A 1 77 ? -6.414 6.781 -0.7 1 97.75 77 TYR A C 1
ATOM 602 O O . TYR A 1 77 ? -6.77 7.895 -0.298 1 97.75 77 TYR A O 1
ATOM 610 N N . CYS A 1 78 ? -5.664 5.934 -0.024 1 97.06 78 CYS A N 1
ATOM 611 C CA . CYS A 1 78 ? -5.273 6.238 1.349 1 97.06 78 CYS A CA 1
ATOM 612 C C . CYS A 1 78 ? -4.371 7.465 1.399 1 97.06 78 CYS A C 1
ATOM 614 O O . CYS A 1 78 ? -4.512 8.305 2.287 1 97.06 78 CYS A O 1
ATOM 616 N N . GLN A 1 79 ? -3.471 7.531 0.519 1 95.12 79 GLN A N 1
ATOM 617 C CA . GLN A 1 79 ? -2.588 8.695 0.462 1 95.12 79 GLN A CA 1
ATOM 618 C C . GLN A 1 79 ? -3.383 9.977 0.253 1 95.12 79 GLN A C 1
ATOM 620 O O . GLN A 1 79 ? -3.17 10.969 0.959 1 95.12 79 GLN A O 1
ATOM 625 N N . HIS A 1 80 ? -4.223 9.93 -0.742 1 94.44 80 HIS A N 1
ATOM 626 C CA . HIS A 1 80 ? -5.062 11.094 -1.014 1 94.44 80 HIS A CA 1
ATOM 627 C C . HIS A 1 80 ? -5.906 11.461 0.202 1 94.44 80 HIS A C 1
ATOM 629 O O . HIS A 1 80 ? -5.996 12.633 0.57 1 94.44 80 HIS A O 1
ATOM 635 N N . GLY A 1 81 ? -6.48 10.445 0.834 1 93.38 81 GLY A N 1
ATOM 636 C CA . GLY A 1 81 ? -7.273 10.664 2.033 1 93.38 81 GLY A CA 1
ATOM 637 C C . GLY A 1 81 ? -6.484 11.312 3.158 1 93.38 81 GLY A C 1
ATOM 638 O O . GLY A 1 81 ? -6.988 12.203 3.844 1 93.38 81 GLY A O 1
ATOM 639 N N . ARG A 1 82 ? -5.297 10.883 3.352 1 91.75 82 ARG A N 1
ATOM 640 C CA . ARG A 1 82 ? -4.438 11.453 4.383 1 91.75 82 ARG A CA 1
ATOM 641 C C . ARG A 1 82 ? -4.145 12.922 4.102 1 91.75 82 ARG A C 1
ATOM 643 O O . ARG A 1 82 ? -4.168 13.75 5.012 1 91.75 82 ARG A O 1
ATOM 650 N N . HIS A 1 83 ? -3.852 13.195 2.842 1 90.19 83 HIS A N 1
ATOM 651 C CA . HIS A 1 83 ? -3.57 14.57 2.445 1 90.19 83 HIS A CA 1
ATOM 652 C C . HIS A 1 83 ? -4.77 15.477 2.709 1 90.19 83 HIS A C 1
ATOM 654 O O . HIS A 1 83 ? -4.625 16.547 3.307 1 90.19 83 HIS A O 1
ATOM 660 N N . GLU A 1 84 ? -5.895 15.016 2.289 1 90.38 84 GLU A N 1
ATOM 661 C CA . GLU A 1 84 ? -7.113 15.789 2.498 1 90.38 84 GLU A CA 1
ATOM 662 C C . GLU A 1 84 ? -7.398 15.977 3.984 1 90.38 84 GLU A C 1
ATOM 664 O O . GLU A 1 84 ? -7.816 17.062 4.41 1 90.38 84 GLU A O 1
ATOM 669 N N . PHE A 1 85 ? -7.16 14.961 4.684 1 88.94 85 PHE A N 1
ATOM 670 C CA . PHE A 1 85 ? -7.359 15.023 6.129 1 88.94 85 PHE A CA 1
ATOM 671 C C . PHE A 1 85 ? -6.43 16.047 6.758 1 88.94 85 PHE A C 1
ATOM 673 O O . PHE A 1 85 ? -6.875 16.922 7.516 1 88.94 85 PHE A O 1
ATOM 680 N N . MET A 1 86 ? -5.188 15.992 6.457 1 88.19 86 MET A N 1
ATOM 681 C CA . MET A 1 86 ? -4.207 16.938 6.996 1 88.19 86 MET A CA 1
ATOM 682 C C . MET A 1 86 ? -4.578 18.359 6.641 1 88.19 86 MET A C 1
ATOM 684 O O . MET A 1 86 ? -4.504 19.266 7.488 1 88.19 86 MET A O 1
ATOM 688 N N . GLU A 1 87 ? -5.004 18.547 5.449 1 87.56 87 GLU A N 1
ATOM 689 C CA . GLU A 1 87 ? -5.434 19.875 5.027 1 87.56 87 GLU A CA 1
ATOM 690 C C . GLU A 1 87 ? -6.645 20.344 5.824 1 87.56 87 GLU A C 1
ATOM 692 O O . GLU A 1 87 ? -6.723 21.516 6.215 1 87.56 87 GLU A O 1
ATOM 697 N N . SER A 1 88 ? -7.477 19.484 6.09 1 85.62 88 SER A N 1
ATOM 698 C CA . SER A 1 88 ? -8.719 19.812 6.773 1 85.62 88 SER A CA 1
ATOM 699 C C . SER A 1 88 ? -8.461 20.25 8.211 1 85.62 88 SER A C 1
ATOM 701 O O . SER A 1 88 ? -9.234 21.016 8.781 1 85.62 88 SER A O 1
ATOM 703 N N . ILE A 1 89 ? -7.418 19.781 8.766 1 83.25 89 ILE A N 1
ATOM 704 C CA . ILE A 1 89 ? -7.145 20.141 10.148 1 83.25 89 ILE A CA 1
ATOM 705 C C . ILE A 1 89 ? -6.117 21.281 10.195 1 83.25 89 ILE A C 1
ATOM 707 O O . ILE A 1 89 ? -5.578 21.594 11.258 1 83.25 89 ILE A O 1
ATOM 711 N N . GLY A 1 90 ? -5.742 21.781 9.016 1 83.5 90 GLY A N 1
ATOM 712 C CA . GLY A 1 90 ? -4.949 23 8.969 1 83.5 90 GLY A CA 1
ATOM 713 C C . GLY A 1 90 ? -3.477 22.734 8.711 1 83.5 90 GLY A C 1
ATOM 714 O O . GLY A 1 90 ? -2.641 23.625 8.922 1 83.5 90 GLY A O 1
ATOM 715 N N . ILE A 1 91 ? -3.232 21.516 8.469 1 83.12 91 ILE A N 1
ATOM 716 C CA . ILE A 1 91 ? -1.843 21.203 8.156 1 83.12 91 ILE A CA 1
ATOM 717 C C . ILE A 1 91 ? -1.659 21.125 6.645 1 83.12 91 ILE A C 1
ATOM 719 O O . ILE A 1 91 ? -2.258 20.281 5.984 1 83.12 91 ILE A O 1
ATOM 723 N N . ASN A 1 92 ? -0.94 22.078 6.156 1 78.62 92 ASN A N 1
ATOM 724 C CA . ASN A 1 92 ? -0.606 22.062 4.738 1 78.62 92 ASN A CA 1
ATOM 725 C C . ASN A 1 92 ? 0.725 21.359 4.477 1 78.62 92 ASN A C 1
ATOM 727 O O . ASN A 1 92 ? 1.787 21.922 4.773 1 78.62 92 ASN A O 1
ATOM 731 N N . CYS A 1 93 ? 0.653 20.25 3.879 1 71.31 93 CYS A N 1
ATOM 732 C CA . CYS A 1 93 ? 1.837 19.422 3.668 1 71.31 93 CYS A CA 1
ATOM 733 C C . CYS A 1 93 ? 2.826 20.109 2.736 1 71.31 93 CYS A C 1
ATOM 735 O O . CYS A 1 93 ? 4.039 19.938 2.865 1 71.31 93 CYS A O 1
ATOM 737 N N . ASP A 1 94 ? 2.332 20.969 1.88 1 72.88 94 ASP A N 1
ATOM 738 C CA . ASP A 1 94 ? 3.209 21.734 1.004 1 72.88 94 ASP A CA 1
ATOM 739 C C . ASP A 1 94 ? 3.971 22.797 1.79 1 72.88 94 ASP A C 1
ATOM 741 O O . ASP A 1 94 ? 5.148 23.062 1.52 1 72.88 94 ASP A O 1
ATOM 745 N N . GLU A 1 95 ? 3.256 23.422 2.695 1 71.94 95 GLU A N 1
ATOM 746 C CA . GLU A 1 95 ? 3.895 24.422 3.545 1 71.94 95 GLU A CA 1
ATOM 747 C C . GLU A 1 95 ? 4.953 23.797 4.445 1 71.94 95 GLU A C 1
ATOM 749 O O . GLU A 1 95 ? 6.012 24.375 4.676 1 71.94 95 GLU A O 1
ATOM 754 N N . VAL A 1 96 ? 4.613 22.594 4.891 1 74.19 96 VAL A N 1
ATOM 755 C CA . VAL A 1 96 ? 5.551 21.859 5.723 1 74.19 96 VAL A CA 1
ATOM 756 C C . VAL A 1 96 ? 6.82 21.562 4.934 1 74.19 96 VAL A C 1
ATOM 758 O O . VAL A 1 96 ? 7.93 21.719 5.449 1 74.19 96 VAL A O 1
ATOM 761 N N . SER A 1 97 ? 6.648 21.281 3.693 1 72.69 97 SER A N 1
ATOM 762 C CA . SER A 1 97 ? 7.785 20.984 2.826 1 72.69 97 SER A CA 1
ATOM 763 C C . SER A 1 97 ? 8.633 22.219 2.584 1 72.69 97 SER A C 1
ATOM 765 O O . SER A 1 97 ? 9.867 22.141 2.557 1 72.69 97 SER A O 1
ATOM 767 N N . ARG A 1 98 ? 8.086 23.406 2.475 1 76.06 98 ARG A N 1
ATOM 768 C CA . ARG A 1 98 ? 8.781 24.656 2.225 1 76.06 98 ARG A CA 1
ATOM 769 C C . ARG A 1 98 ? 9.656 25.047 3.412 1 76.06 98 ARG A C 1
ATOM 771 O O . ARG A 1 98 ? 10.68 25.719 3.242 1 76.06 98 ARG A O 1
ATOM 778 N N . SER A 1 99 ? 9.219 24.625 4.531 1 76 99 SER A N 1
ATOM 779 C CA . SER A 1 99 ? 10.008 24.891 5.727 1 76 99 SER A CA 1
ATOM 780 C C . SER A 1 99 ? 11.188 23.938 5.848 1 76 99 SER A C 1
ATOM 782 O O . SER A 1 99 ? 12.023 24.078 6.738 1 76 99 SER A O 1
ATOM 784 N N . GLY A 1 100 ? 11.281 23 4.941 1 78.56 100 GLY A N 1
ATOM 785 C CA . GLY A 1 100 ? 12.344 22 4.926 1 78.56 100 GLY A CA 1
ATOM 786 C C . GLY A 1 100 ? 12.016 20.766 5.738 1 78.56 100 GLY A C 1
ATOM 787 O O . GLY A 1 100 ? 12.836 19.844 5.84 1 78.56 100 GLY A O 1
ATOM 788 N N . GLU A 1 101 ? 10.844 20.828 6.379 1 85.19 101 GLU A N 1
ATOM 789 C CA . GLU A 1 101 ? 10.406 19.656 7.141 1 85.19 101 GLU A CA 1
ATOM 790 C C . GLU A 1 101 ? 9.539 18.734 6.289 1 85.19 101 GLU A C 1
ATOM 792 O O . GLU A 1 101 ? 9.195 19.078 5.152 1 85.19 101 GLU A O 1
ATOM 797 N N . ALA A 1 102 ? 9.383 17.516 6.809 1 86.62 102 ALA A N 1
ATOM 798 C CA . ALA A 1 102 ? 8.594 16.562 6.023 1 86.62 102 ALA A CA 1
ATOM 799 C C . ALA A 1 102 ? 7.938 15.531 6.922 1 86.62 102 ALA A C 1
ATOM 801 O O . ALA A 1 102 ? 8.391 15.297 8.047 1 86.62 102 ALA A O 1
ATOM 802 N N . LEU A 1 103 ? 6.828 15.102 6.465 1 89.44 103 LEU A N 1
ATOM 803 C CA . LEU A 1 103 ? 6.18 13.938 7.051 1 89.44 103 LEU A CA 1
ATOM 804 C C . LEU A 1 103 ? 6.348 12.711 6.156 1 89.44 103 LEU A C 1
ATOM 806 O O . LEU A 1 103 ? 5.828 12.68 5.039 1 89.44 103 LEU A O 1
ATOM 810 N N . ALA A 1 104 ? 7.121 11.711 6.637 1 92.81 104 ALA A N 1
ATOM 811 C CA . ALA A 1 104 ? 7.363 10.492 5.875 1 92.81 104 ALA A CA 1
ATOM 812 C C . ALA A 1 104 ? 6.625 9.305 6.484 1 92.81 104 ALA A C 1
ATOM 814 O O . ALA A 1 104 ? 6.523 9.195 7.711 1 92.81 104 ALA A O 1
ATOM 815 N N . ILE A 1 105 ? 6.125 8.438 5.629 1 96.44 105 ILE A N 1
ATOM 816 C CA . ILE A 1 105 ? 5.492 7.215 6.113 1 96.44 105 ILE A CA 1
ATOM 817 C C . ILE A 1 105 ? 6.551 6.137 6.336 1 96.44 105 ILE A C 1
ATOM 819 O O . ILE A 1 105 ? 7.324 5.82 5.43 1 96.44 105 ILE A O 1
ATOM 823 N N . SER A 1 106 ? 6.613 5.566 7.512 1 97.56 106 SER A N 1
ATOM 824 C CA . SER A 1 106 ? 7.609 4.547 7.82 1 97.56 106 SER A CA 1
ATOM 825 C C . SER A 1 106 ? 7.016 3.145 7.73 1 97.56 106 SER A C 1
ATOM 827 O O . SER A 1 106 ? 7.73 2.176 7.473 1 97.56 106 SER A O 1
ATOM 829 N N . GLU A 1 107 ? 5.77 3.066 8.023 1 98.38 107 GLU A N 1
ATOM 830 C CA . GLU A 1 107 ? 5.062 1.792 7.938 1 98.38 107 GLU A CA 1
ATOM 831 C C . GLU A 1 107 ? 3.605 1.996 7.527 1 98.38 107 GLU A C 1
ATOM 833 O O . GLU A 1 107 ? 2.982 2.99 7.902 1 98.38 107 GLU A O 1
ATOM 838 N N . PHE A 1 108 ? 3.127 1.071 6.82 1 98.62 108 PHE A N 1
ATOM 839 C CA . PHE A 1 108 ? 1.752 1.146 6.344 1 98.62 108 PHE A CA 1
ATOM 840 C C . PHE A 1 108 ? 1.155 -0.249 6.188 1 98.62 108 PHE A C 1
ATOM 842 O O . PHE A 1 108 ? 1.725 -1.101 5.504 1 98.62 108 PHE A O 1
ATOM 849 N N . THR A 1 109 ? 0.027 -0.498 6.852 1 98.69 109 THR A N 1
ATOM 850 C CA . THR A 1 109 ? -0.67 -1.779 6.805 1 98.69 109 THR A CA 1
ATOM 851 C C . THR A 1 109 ? -2.078 -1.609 6.242 1 98.69 109 THR A C 1
ATOM 853 O O . THR A 1 109 ? -2.814 -0.711 6.656 1 98.69 109 THR A O 1
ATOM 856 N N . ILE A 1 110 ? -2.428 -2.473 5.355 1 98.69 110 ILE A N 1
ATOM 857 C CA . ILE A 1 110 ? -3.762 -2.443 4.766 1 98.69 110 ILE A CA 1
ATOM 858 C C . ILE A 1 110 ? -4.43 -3.805 4.934 1 98.69 110 ILE A C 1
ATOM 860 O O . ILE A 1 110 ? -3.836 -4.84 4.629 1 98.69 110 ILE A O 1
ATOM 864 N N . LYS A 1 111 ? -5.578 -3.791 5.398 1 98.69 111 LYS A N 1
ATOM 865 C CA . LYS A 1 111 ? -6.461 -4.953 5.422 1 98.69 111 LYS A CA 1
ATOM 866 C C . LYS A 1 111 ? -7.598 -4.797 4.41 1 98.69 111 LYS A C 1
ATOM 868 O O . LYS A 1 111 ? -8.398 -3.865 4.508 1 98.69 111 LYS A O 1
ATOM 873 N N . PHE A 1 112 ? -7.633 -5.719 3.525 1 98.06 112 PHE A N 1
ATOM 874 C CA . PHE A 1 112 ? -8.68 -5.711 2.512 1 98.06 112 PHE A CA 1
ATOM 875 C C . PHE A 1 112 ? -9.867 -6.559 2.953 1 98.06 112 PHE A C 1
ATOM 877 O O . PHE A 1 112 ? -9.742 -7.777 3.102 1 98.06 112 PHE A O 1
ATOM 884 N N . LEU A 1 113 ? -11.008 -5.93 3.033 1 97.31 113 LEU A N 1
ATOM 885 C CA . LEU A 1 113 ? -12.164 -6.621 3.607 1 97.31 113 LEU A CA 1
ATOM 886 C C . LEU A 1 113 ? -13.133 -7.051 2.516 1 97.31 113 LEU A C 1
ATOM 888 O O . LEU A 1 113 ? -13.719 -8.133 2.592 1 97.31 113 LEU A O 1
ATOM 892 N N . ALA A 1 114 ? -13.383 -6.195 1.585 1 95.75 114 ALA A N 1
ATOM 893 C CA . ALA A 1 114 ? -14.258 -6.445 0.442 1 95.75 114 ALA A CA 1
AT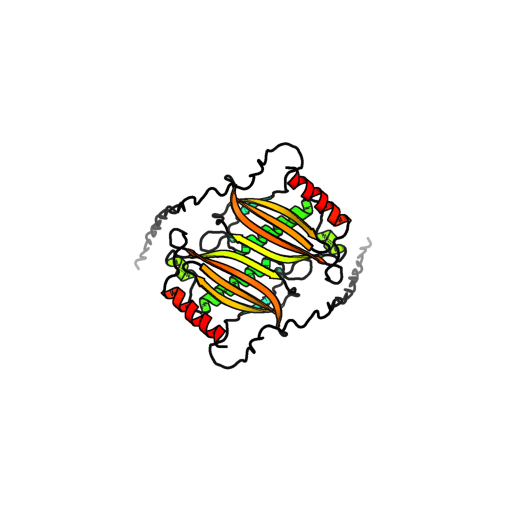OM 894 C C . ALA A 1 114 ? -13.82 -5.629 -0.772 1 95.75 114 ALA A C 1
ATOM 896 O O . ALA A 1 114 ? -13.172 -4.59 -0.629 1 95.75 114 ALA A O 1
ATOM 897 N N . PRO A 1 115 ? -14.117 -6.121 -1.902 1 95.06 115 PRO A N 1
ATOM 898 C CA . PRO A 1 115 ? -13.688 -5.395 -3.102 1 95.06 115 PRO A CA 1
ATOM 899 C C . PRO A 1 115 ? -14.633 -4.25 -3.467 1 95.06 115 PRO A C 1
ATOM 901 O O . PRO A 1 115 ? -15.812 -4.289 -3.125 1 95.06 115 PRO A O 1
ATOM 904 N N . LEU A 1 116 ? -14.125 -3.141 -4.012 1 96.31 116 LEU A N 1
ATOM 905 C CA . LEU A 1 116 ? -14.914 -2.199 -4.793 1 96.31 116 LEU A CA 1
ATOM 906 C C . LEU A 1 116 ? -15.039 -2.664 -6.242 1 96.31 116 LEU A C 1
ATOM 908 O O . LEU A 1 116 ? -14.031 -2.979 -6.883 1 96.31 116 LEU A O 1
ATOM 912 N N . ARG A 1 117 ? -16.312 -2.684 -6.609 1 90.81 117 ARG A N 1
ATOM 913 C CA . ARG A 1 117 ? -16.594 -3.207 -7.941 1 90.81 117 ARG A CA 1
ATOM 914 C C . ARG A 1 117 ? -17.188 -2.125 -8.836 1 90.81 117 ARG A C 1
ATOM 916 O O . ARG A 1 117 ? -17.844 -1.198 -8.352 1 90.81 117 ARG A O 1
ATOM 923 N N . GLN A 1 118 ? -16.922 -2.121 -10.133 1 87.69 118 GLN A N 1
ATOM 924 C CA . GLN A 1 118 ? -17.609 -1.352 -11.164 1 87.69 118 GLN A CA 1
ATOM 925 C C . GLN A 1 118 ? -17.125 0.094 -11.188 1 87.69 118 GLN A C 1
ATOM 927 O O . GLN A 1 118 ? -16.969 0.721 -10.141 1 87.69 118 GLN A O 1
ATOM 932 N N . SER A 1 119 ? -17.016 0.542 -12.219 1 90.62 119 SER A N 1
ATOM 933 C CA . SER A 1 119 ? -16.719 1.955 -12.445 1 90.62 119 SER A CA 1
ATOM 934 C C . SER A 1 119 ? -17.891 2.836 -11.992 1 90.62 119 SER A C 1
ATOM 936 O O . SER A 1 119 ? -19.047 2.49 -12.195 1 90.62 119 SER A O 1
ATOM 938 N N . GLY A 1 120 ? -17.578 3.896 -11.297 1 92.38 120 GLY A N 1
ATOM 939 C CA . GLY A 1 120 ? -18.594 4.832 -10.867 1 92.38 120 GLY A CA 1
ATOM 940 C C . GLY A 1 120 ? -19.109 4.551 -9.461 1 92.38 120 GLY A C 1
ATOM 941 O O . GLY A 1 120 ? -19.828 5.363 -8.883 1 92.38 120 GLY A O 1
ATOM 942 N N . CYS A 1 121 ? -18.719 3.395 -8.922 1 95.12 121 CYS A N 1
ATOM 943 C CA . CYS A 1 121 ? -19.094 3.076 -7.547 1 95.12 121 CYS A CA 1
ATOM 944 C C . CYS A 1 121 ? -18.547 4.121 -6.578 1 95.12 121 CYS A C 1
ATOM 946 O O . CYS A 1 121 ? -17.375 4.484 -6.645 1 95.12 121 CYS A O 1
ATOM 948 N N . LYS A 1 122 ? -19.438 4.586 -5.703 1 97.69 122 LYS A N 1
ATOM 949 C CA . LYS A 1 122 ? -19.031 5.617 -4.75 1 97.69 122 LYS A CA 1
ATOM 950 C C . LYS A 1 122 ? -18.609 5 -3.42 1 97.69 122 LYS A C 1
ATOM 952 O O . LYS A 1 122 ? -19.141 3.975 -3.002 1 97.69 122 LYS A O 1
ATOM 957 N N . PHE A 1 123 ? -17.656 5.641 -2.836 1 97.94 123 PHE A N 1
ATOM 958 C CA . PHE A 1 123 ? -17.203 5.203 -1.521 1 97.94 123 PHE A CA 1
ATOM 959 C C . PHE A 1 123 ? -16.719 6.387 -0.694 1 97.94 123 PHE A C 1
ATOM 961 O O . PHE A 1 123 ? -16.438 7.461 -1.237 1 97.94 123 PHE A O 1
ATOM 968 N N . VAL A 1 124 ? -16.672 6.199 0.606 1 97.12 124 VAL A N 1
ATOM 969 C CA . VAL A 1 124 ? -16.188 7.25 1.5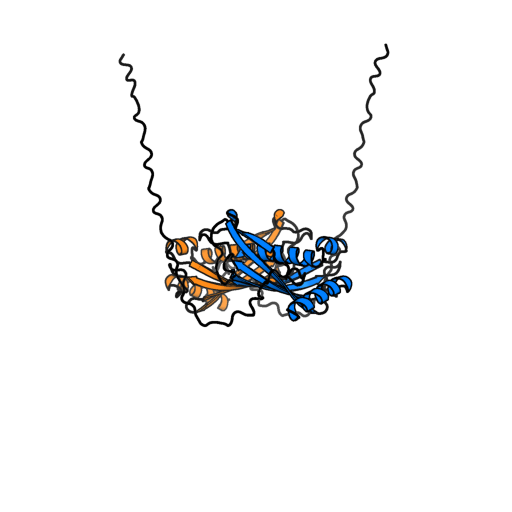03 1 97.12 124 VAL A CA 1
ATOM 970 C C . VAL A 1 124 ? -14.922 6.793 2.205 1 97.12 124 VAL A C 1
ATOM 972 O O . VAL A 1 124 ? -14.781 5.617 2.553 1 97.12 124 VAL A O 1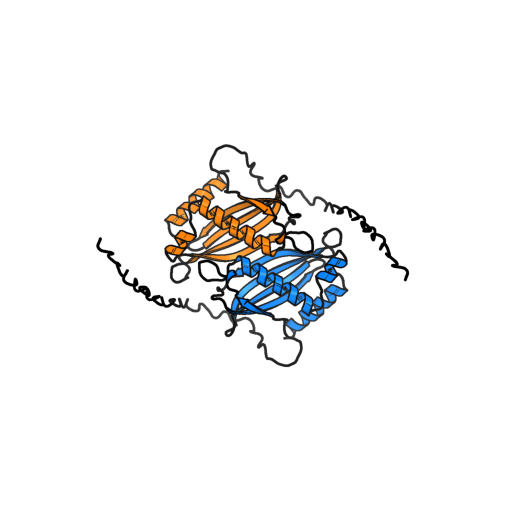
ATOM 975 N N . MET A 1 125 ? -14.023 7.668 2.33 1 96.19 125 MET A N 1
ATOM 976 C CA . MET A 1 125 ? -12.781 7.453 3.076 1 96.19 125 MET A CA 1
ATOM 977 C C . MET A 1 125 ? -12.773 8.273 4.363 1 96.19 125 MET A C 1
ATOM 979 O O . MET A 1 125 ? -13.031 9.477 4.336 1 96.19 125 MET A O 1
ATOM 983 N N . LYS A 1 126 ? -12.477 7.574 5.426 1 93.56 126 LYS A N 1
ATOM 984 C CA . LYS A 1 126 ? -12.352 8.211 6.734 1 93.56 126 LYS A CA 1
ATOM 985 C C . LYS A 1 126 ? -10.93 8.078 7.273 1 93.56 126 LYS A C 1
ATOM 987 O O . LYS A 1 126 ? -10.297 7.031 7.133 1 93.56 126 LYS A O 1
ATOM 992 N N . SER A 1 127 ? -10.461 9.164 7.848 1 93.12 127 SER A N 1
ATOM 993 C CA . SER A 1 127 ? -9.125 9.164 8.422 1 93.12 127 SER A CA 1
ATOM 994 C C . SER A 1 127 ? -9.125 9.758 9.828 1 93.12 127 SER A C 1
ATOM 996 O O . SER A 1 127 ? -9.922 10.656 10.125 1 93.12 127 SER A O 1
ATOM 998 N N . ARG A 1 128 ? -8.211 9.234 10.602 1 89.75 128 ARG A N 1
ATOM 999 C CA . ARG A 1 128 ? -8.023 9.836 11.922 1 89.75 128 ARG A CA 1
ATOM 1000 C C . ARG A 1 128 ? -6.59 9.625 12.406 1 89.75 128 ARG A C 1
ATOM 1002 O O . ARG A 1 128 ? -5.891 8.734 11.93 1 89.75 128 ARG A O 1
ATOM 1009 N N . ILE A 1 129 ? -6.238 10.461 13.336 1 89.81 129 ILE A N 1
ATOM 1010 C CA . ILE A 1 129 ? -4.969 10.305 14.031 1 89.81 129 ILE A CA 1
ATOM 1011 C C . ILE A 1 129 ? -5.191 9.547 15.344 1 89.81 129 ILE A C 1
ATOM 1013 O O . ILE A 1 129 ? -6.039 9.922 16.156 1 89.81 129 ILE A O 1
ATOM 1017 N N . SER A 1 130 ? -4.43 8.492 15.508 1 90.44 130 SER A N 1
ATOM 1018 C CA . SER A 1 130 ? -4.641 7.684 16.703 1 90.44 130 SER A CA 1
ATOM 1019 C C . SER A 1 130 ? -3.627 8.031 17.797 1 90.44 130 SER A C 1
ATOM 1021 O O . SER A 1 130 ? -3.799 7.648 18.953 1 90.44 130 SER A O 1
ATOM 1023 N N . GLY A 1 131 ? -2.559 8.734 17.453 1 89.06 131 GLY A N 1
ATOM 1024 C CA . GLY A 1 131 ? -1.593 9.156 18.453 1 89.06 131 GLY A CA 1
ATOM 1025 C C . GLY A 1 131 ? -0.403 9.891 17.875 1 89.06 131 GLY A C 1
ATOM 1026 O O . GLY A 1 131 ? -0.077 9.719 16.688 1 89.06 131 GLY A O 1
ATOM 1027 N N . VAL A 1 132 ? 0.154 10.742 18.703 1 90.75 132 VAL A N 1
ATOM 1028 C CA . VAL A 1 132 ? 1.395 11.43 18.359 1 90.75 132 VAL A CA 1
ATOM 1029 C C . VAL A 1 132 ? 2.428 11.203 19.469 1 90.75 132 VAL A C 1
ATOM 1031 O O . VAL A 1 132 ? 2.148 11.445 20.641 1 90.75 132 VAL A O 1
ATOM 1034 N N . PHE A 1 133 ? 3.547 10.656 19.031 1 91.62 133 PHE A N 1
ATOM 1035 C CA . PHE A 1 133 ? 4.625 10.406 19.984 1 91.62 133 PHE A CA 1
ATOM 1036 C C . PHE A 1 133 ? 5.934 11.008 19.5 1 91.62 133 PHE A C 1
ATOM 1038 O O . PHE A 1 133 ? 6.605 10.438 18.641 1 91.62 133 PHE A O 1
ATOM 1045 N N . VAL A 1 134 ? 6.48 12.047 20.125 1 92.94 134 VAL A N 1
ATOM 1046 C CA . VAL A 1 134 ? 7.703 12.805 19.891 1 92.94 134 VAL A CA 1
ATOM 1047 C C . VAL A 1 134 ? 7.855 13.102 18.406 1 92.94 134 VAL A C 1
ATOM 1049 O O . VAL A 1 134 ? 7.449 14.164 17.938 1 92.94 134 VAL A O 1
ATOM 1052 N N . ALA A 1 135 ? 8.234 12.047 17.578 1 94.81 135 ALA A N 1
ATOM 1053 C CA . ALA A 1 135 ? 8.461 12.258 16.141 1 94.81 135 ALA A CA 1
ATOM 1054 C C . ALA A 1 135 ? 7.469 11.445 15.312 1 94.81 135 ALA A C 1
ATOM 1056 O O . ALA A 1 135 ? 7.418 11.586 14.086 1 94.81 135 ALA A O 1
ATOM 1057 N N . ARG A 1 136 ? 6.656 10.609 16.016 1 95.62 136 ARG A N 1
ATOM 1058 C CA . ARG A 1 136 ? 5.82 9.664 15.281 1 95.62 136 ARG A CA 1
ATOM 1059 C C . ARG A 1 136 ? 4.348 10.047 15.375 1 95.62 136 ARG A C 1
ATOM 1061 O O . ARG A 1 136 ? 3.871 10.453 16.438 1 95.62 136 ARG A O 1
ATOM 1068 N N . ILE A 1 137 ? 3.736 9.93 14.258 1 93.5 137 ILE A N 1
ATOM 1069 C CA . ILE A 1 137 ? 2.299 10.164 14.148 1 93.5 137 ILE A CA 1
ATOM 1070 C C . ILE A 1 137 ? 1.609 8.891 13.664 1 93.5 137 ILE A C 1
ATOM 1072 O O . ILE A 1 137 ? 1.984 8.328 12.633 1 93.5 137 ILE A O 1
ATOM 1076 N N . TYR A 1 138 ? 0.624 8.453 14.453 1 95 138 TYR A N 1
ATOM 1077 C CA . TYR A 1 138 ? -0.111 7.246 14.094 1 95 138 TYR A CA 1
ATOM 1078 C C . TYR A 1 138 ? -1.471 7.59 13.5 1 95 138 TYR A C 1
ATOM 1080 O O . TYR A 1 138 ? -2.207 8.406 14.055 1 95 138 TYR A O 1
ATOM 1088 N N . PHE A 1 139 ? -1.764 6.926 12.336 1 93.56 139 PHE A N 1
ATOM 1089 C CA . PHE A 1 139 ? -3.029 7.207 11.664 1 93.56 139 PHE A CA 1
ATOM 1090 C C . PHE A 1 139 ? -3.791 5.922 11.383 1 93.56 139 PHE A C 1
ATOM 1092 O O . PHE A 1 139 ? -3.189 4.852 11.25 1 93.56 139 PHE A O 1
ATOM 1099 N N . GLU A 1 140 ? -5.082 6.055 11.305 1 95.88 140 GLU A N 1
ATOM 1100 C CA . GLU A 1 140 ? -6.008 5.012 10.883 1 95.88 140 GLU A CA 1
ATOM 1101 C C . GLU A 1 140 ? -6.934 5.508 9.773 1 95.88 140 GLU A C 1
ATOM 1103 O O . GLU A 1 140 ? -7.379 6.66 9.805 1 95.88 140 GLU A O 1
ATOM 1108 N N . GLN A 1 141 ? -7.184 4.645 8.859 1 96.56 141 GLN A N 1
ATOM 1109 C CA . GLN A 1 141 ? -8.047 5.004 7.738 1 96.56 141 GLN A CA 1
ATOM 1110 C C . GLN A 1 141 ? -9 3.865 7.395 1 96.56 141 GLN A C 1
ATOM 1112 O O . GLN A 1 141 ? -8.648 2.691 7.523 1 96.56 141 GLN A O 1
ATOM 1117 N N . PHE A 1 142 ? -10.156 4.316 6.91 1 97.56 142 PHE A N 1
ATOM 1118 C CA . PHE A 1 142 ? -11.227 3.373 6.59 1 97.56 142 PHE A CA 1
ATOM 1119 C C . PHE A 1 142 ? -11.914 3.758 5.289 1 97.56 142 PHE A C 1
ATOM 1121 O O . PHE A 1 142 ? -12.133 4.941 5.02 1 97.56 142 PHE A O 1
ATOM 1128 N N . ILE A 1 143 ? -12.266 2.773 4.547 1 97.88 143 ILE A N 1
ATOM 1129 C CA . ILE A 1 143 ? -13.07 2.984 3.35 1 97.88 143 ILE A CA 1
ATOM 1130 C C . ILE A 1 143 ? -14.383 2.211 3.471 1 97.88 143 ILE A C 1
ATOM 1132 O O . ILE A 1 143 ? -14.383 1.028 3.82 1 97.88 143 ILE A O 1
ATOM 1136 N N . PHE A 1 144 ? -15.469 2.889 3.145 1 98 144 PHE A N 1
ATOM 1137 C CA . PHE A 1 144 ? -16.797 2.289 3.117 1 98 144 PHE A CA 1
ATOM 1138 C C . PHE A 1 144 ? -17.469 2.514 1.767 1 98 144 PHE A C 1
ATOM 1140 O O . PHE A 1 144 ? -17.422 3.619 1.225 1 98 144 PHE A O 1
ATOM 1147 N N . LYS A 1 145 ? -18.062 1.496 1.34 1 98 145 LYS A N 1
ATOM 1148 C CA . LYS A 1 145 ? -18.812 1.601 0.088 1 98 145 LYS A CA 1
ATOM 1149 C C . LYS A 1 145 ? -20.172 2.225 0.316 1 98 145 LYS A C 1
ATOM 1151 O O . LYS A 1 145 ? -20.875 1.877 1.273 1 98 145 LYS A O 1
ATOM 1156 N N . LEU A 1 146 ? -20.5 3.176 -0.479 1 96.44 146 LEU A N 1
ATOM 1157 C CA . LEU A 1 146 ? -21.812 3.797 -0.436 1 96.44 146 LEU A CA 1
ATOM 1158 C C . LEU A 1 146 ? -22.797 3.059 -1.346 1 96.44 146 LEU A C 1
ATOM 1160 O O . LEU A 1 146 ? -22.391 2.447 -2.336 1 96.44 146 LEU A O 1
ATOM 1164 N N . PRO A 1 147 ? -24.031 3 -1.041 1 95 147 PRO A N 1
ATOM 1165 C CA . PRO A 1 147 ? -24.703 3.764 0.018 1 95 147 PRO A CA 1
ATOM 1166 C C . PRO A 1 147 ? -24.797 2.99 1.33 1 95 147 PRO A C 1
ATOM 1168 O O . PRO A 1 147 ? -25.109 3.572 2.373 1 95 147 PRO A O 1
ATOM 1171 N N . ASN A 1 148 ? -24.484 1.751 1.319 1 95.38 148 ASN A N 1
ATOM 1172 C CA . ASN A 1 148 ? -24.781 0.908 2.473 1 95.38 148 ASN A CA 1
ATOM 1173 C C . ASN A 1 148 ? -23.641 0.928 3.488 1 95.38 148 ASN A C 1
ATOM 1175 O O . ASN A 1 148 ? -23.703 0.255 4.52 1 95.38 148 ASN A O 1
ATOM 1179 N N . LEU A 1 149 ? -22.625 1.656 3.246 1 96.25 149 LEU A N 1
ATOM 1180 C CA . LEU A 1 149 ? -21.469 1.79 4.125 1 96.25 149 LEU A CA 1
ATOM 1181 C C . LEU A 1 149 ? -20.859 0.426 4.434 1 96.25 149 LEU A C 1
ATOM 1183 O O . LEU A 1 149 ? -20.516 0.139 5.582 1 96.25 149 LEU A O 1
ATOM 1187 N N . GLU A 1 150 ? -20.812 -0.439 3.396 1 97 150 GLU A N 1
ATOM 1188 C CA . GLU A 1 150 ? -20.094 -1.707 3.516 1 97 150 GLU A CA 1
ATOM 1189 C C . GLU A 1 150 ? -18.609 -1.481 3.736 1 97 150 GLU A C 1
ATOM 1191 O O . GLU A 1 150 ? -17.969 -0.73 2.994 1 97 150 GLU A O 1
ATOM 1196 N N . PRO A 1 151 ? -18.047 -2.125 4.801 1 98.25 151 PRO A N 1
ATOM 1197 C CA . PRO A 1 151 ? -16.609 -1.949 5.008 1 98.25 151 PRO A CA 1
ATOM 1198 C C . PRO A 1 151 ? -15.781 -2.545 3.881 1 98.25 151 PRO A C 1
ATOM 1200 O O . PRO A 1 151 ? -16 -3.689 3.477 1 98.25 151 PRO A O 1
ATOM 1203 N N . ILE A 1 152 ? -14.828 -1.779 3.361 1 98.12 152 ILE A N 1
ATOM 1204 C CA . ILE A 1 152 ? -14.016 -2.178 2.221 1 98.12 152 ILE A CA 1
ATOM 1205 C C . ILE A 1 152 ? -12.562 -2.348 2.658 1 98.12 152 ILE A C 1
ATOM 1207 O O . ILE A 1 152 ? -11.867 -3.262 2.203 1 98.12 152 ILE A O 1
ATOM 1211 N N . LEU A 1 153 ? -12.125 -1.495 3.535 1 98 153 LEU A N 1
ATOM 1212 C CA . LEU A 1 153 ? -10.695 -1.462 3.834 1 98 153 LEU A CA 1
ATOM 1213 C C . LEU A 1 153 ? -10.445 -0.813 5.191 1 98 153 LEU A C 1
ATOM 1215 O O . LEU A 1 153 ? -11.109 0.155 5.555 1 98 153 LEU A O 1
ATOM 1219 N N . GLU A 1 154 ? -9.453 -1.35 5.902 1 98.56 154 GLU A N 1
ATOM 1220 C CA . GLU A 1 154 ? -8.836 -0.73 7.07 1 98.56 154 GLU A CA 1
ATOM 1221 C C . GLU A 1 154 ? -7.332 -0.57 6.883 1 98.56 154 GLU A C 1
ATOM 1223 O O . GLU A 1 154 ? -6.656 -1.498 6.434 1 98.56 154 GLU A O 1
ATOM 1228 N N . ALA A 1 155 ? -6.91 0.563 7.246 1 98.5 155 ALA A N 1
ATOM 1229 C CA . ALA A 1 155 ? -5.473 0.787 7.105 1 98.5 155 ALA A CA 1
ATOM 1230 C C . ALA A 1 155 ? -4.906 1.512 8.32 1 98.5 155 ALA A C 1
ATOM 1232 O O . ALA A 1 155 ? -5.609 2.291 8.969 1 98.5 155 ALA A O 1
ATOM 1233 N N . LYS A 1 156 ? -3.672 1.18 8.594 1 98.25 156 LYS A N 1
ATOM 1234 C CA . LYS A 1 156 ? -2.904 1.829 9.656 1 98.25 156 LYS A CA 1
ATOM 1235 C C . LYS A 1 156 ? -1.531 2.264 9.148 1 98.25 156 LYS A C 1
ATOM 1237 O O . LYS A 1 156 ? -0.884 1.537 8.391 1 98.25 156 LYS A O 1
ATOM 1242 N N . GLY A 1 157 ? -1.157 3.414 9.625 1 97.69 157 GLY A N 1
ATOM 1243 C CA . GLY A 1 157 ? 0.14 3.924 9.211 1 97.69 157 GLY A CA 1
ATOM 1244 C C . GLY A 1 157 ? 0.888 4.633 10.32 1 97.69 157 GLY A C 1
ATOM 1245 O O . GLY A 1 157 ? 0.278 5.105 11.281 1 97.69 157 GLY A O 1
ATOM 1246 N N . THR A 1 158 ? 2.174 4.633 10.141 1 97.81 158 THR A N 1
ATOM 1247 C CA . THR A 1 158 ? 3.064 5.398 11.008 1 97.81 158 THR A CA 1
ATOM 1248 C C . THR A 1 158 ? 3.811 6.465 10.203 1 97.81 158 THR A C 1
ATOM 1250 O O . THR A 1 158 ? 4.512 6.145 9.242 1 97.81 158 THR A O 1
ATOM 1253 N N . GLY A 1 159 ? 3.586 7.648 10.578 1 95.75 159 GLY A N 1
ATOM 1254 C CA . GLY A 1 159 ? 4.352 8.766 10.039 1 95.75 159 GLY A CA 1
ATOM 1255 C C . GLY A 1 159 ? 5.488 9.195 10.938 1 95.75 159 GLY A C 1
ATOM 1256 O O . GLY A 1 159 ? 5.391 9.094 12.164 1 95.75 159 GLY A O 1
ATOM 1257 N N . VAL A 1 160 ? 6.504 9.734 10.305 1 95.81 160 VAL A N 1
ATOM 1258 C CA . VAL A 1 160 ? 7.641 10.266 11.039 1 95.81 160 VAL A CA 1
ATOM 1259 C C . VAL A 1 160 ? 7.914 11.703 10.594 1 95.81 160 VAL A C 1
ATOM 1261 O O . VAL A 1 160 ? 8.039 11.977 9.398 1 95.81 160 VAL A O 1
ATOM 1264 N N . TRP A 1 161 ? 7.977 12.508 11.57 1 93.62 161 TRP A N 1
ATOM 1265 C CA . TRP A 1 161 ? 8.328 13.898 11.297 1 93.62 161 TRP A CA 1
ATOM 1266 C C . TRP A 1 161 ? 9.828 14.047 11.062 1 93.62 161 TRP A C 1
ATOM 1268 O O . TRP A 1 161 ? 10.633 13.594 11.883 1 93.62 161 TRP A O 1
ATOM 1278 N N . LEU A 1 162 ? 10.148 14.664 9.945 1 92.44 162 LEU A N 1
ATOM 1279 C CA . LEU A 1 162 ? 11.555 14.812 9.586 1 92.44 162 LEU A CA 1
ATOM 1280 C C . LEU A 1 162 ? 11.961 16.281 9.578 1 92.44 162 LEU A C 1
ATOM 1282 O O . LEU A 1 162 ? 11.18 17.141 9.172 1 92.44 162 LEU A O 1
ATOM 1286 N N . ASP A 1 163 ? 13.227 16.5 9.969 1 89.94 163 ASP A N 1
ATOM 1287 C CA . ASP A 1 163 ? 13.766 17.859 9.875 1 89.94 163 ASP A CA 1
ATOM 1288 C C . ASP A 1 163 ? 14.359 18.109 8.492 1 89.94 163 ASP A C 1
ATOM 1290 O O . ASP A 1 163 ? 14.164 17.312 7.566 1 89.94 163 ASP A O 1
ATOM 1294 N N . ASN A 1 164 ? 15.023 19.203 8.32 1 86.44 164 ASN A N 1
ATOM 1295 C CA . ASN A 1 164 ? 15.531 19.609 7.016 1 86.44 164 ASN A CA 1
ATOM 1296 C C . ASN A 1 164 ? 16.719 18.766 6.582 1 86.44 164 ASN A C 1
ATOM 1298 O O . ASN A 1 164 ? 17.141 18.828 5.426 1 86.44 164 ASN A O 1
ATOM 1302 N N . LYS A 1 165 ? 17.188 17.938 7.484 1 85.31 165 LYS A N 1
ATOM 1303 C CA . LYS A 1 165 ? 18.266 17.016 7.152 1 85.31 165 LYS A CA 1
ATOM 1304 C C . LYS A 1 165 ? 17.75 15.602 6.961 1 85.31 165 LYS A C 1
ATOM 1306 O O . LYS A 1 165 ? 18.516 14.648 6.879 1 85.31 165 LYS A O 1
ATOM 1311 N N . TYR A 1 166 ? 16.422 15.445 6.996 1 82.56 166 TYR A N 1
ATOM 1312 C CA . TYR A 1 166 ? 15.719 14.18 6.773 1 82.56 166 TYR A CA 1
ATOM 1313 C C . TYR A 1 166 ? 15.969 13.211 7.918 1 82.56 166 TYR A C 1
ATOM 1315 O O . TYR A 1 166 ? 16.094 12 7.703 1 82.56 166 TYR A O 1
ATOM 1323 N N . ARG A 1 167 ? 16.125 13.875 9.039 1 90.75 167 ARG A N 1
ATOM 1324 C CA . ARG A 1 167 ? 16.234 13.086 10.266 1 90.75 167 ARG A CA 1
ATOM 1325 C C . ARG A 1 167 ? 14.969 13.219 11.109 1 90.75 167 ARG A C 1
ATOM 1327 O O . ARG A 1 167 ? 14.32 14.266 11.109 1 90.75 167 ARG A O 1
ATOM 1334 N N . PRO A 1 168 ? 14.727 12.125 11.781 1 93.81 168 PRO A N 1
ATOM 1335 C CA . PRO A 1 168 ? 13.555 12.234 12.656 1 93.81 168 PRO A CA 1
ATOM 1336 C C . PRO A 1 168 ? 13.68 13.375 13.664 1 93.81 168 PRO A C 1
ATOM 1338 O O . PRO A 1 168 ? 14.742 13.57 14.25 1 93.81 168 PRO A O 1
ATOM 1341 N N . ALA A 1 169 ? 12.672 14.164 13.781 1 93.81 169 ALA A N 1
ATOM 1342 C CA . ALA A 1 169 ? 12.617 15.305 14.688 1 93.81 169 ALA A CA 1
ATOM 1343 C C . ALA A 1 169 ? 11.273 15.375 15.414 1 93.81 169 ALA A C 1
ATOM 1345 O O . ALA A 1 169 ? 10.297 14.773 14.969 1 93.81 169 ALA A O 1
ATOM 1346 N N . ARG A 1 170 ? 11.328 16.125 16.438 1 93.5 170 ARG A N 1
ATOM 1347 C CA . ARG A 1 170 ? 10.086 16.328 17.172 1 93.5 170 ARG A CA 1
ATOM 1348 C C . ARG A 1 170 ? 9.062 17.078 16.328 1 93.5 170 ARG A C 1
ATOM 1350 O O . ARG A 1 170 ? 9.398 18.031 15.641 1 93.5 170 ARG A O 1
ATOM 1357 N N . VAL A 1 171 ? 7.844 16.594 16.453 1 92 171 VAL A N 1
ATOM 1358 C CA . VAL A 1 171 ? 6.758 17.312 15.789 1 92 171 VAL A CA 1
ATOM 1359 C C . VAL A 1 171 ? 6.633 18.719 16.375 1 92 171 VAL A C 1
ATOM 1361 O O . VAL A 1 171 ? 6.477 18.891 17.594 1 92 171 VAL A O 1
ATOM 1364 N N . PRO A 1 172 ? 6.676 19.672 15.547 1 89.56 172 PRO A N 1
ATOM 1365 C CA . PRO A 1 172 ? 6.566 21.047 16.062 1 89.56 172 PRO A CA 1
ATOM 1366 C C . PRO A 1 172 ? 5.258 21.281 16.812 1 89.56 172 PRO A C 1
ATOM 1368 O O . PRO A 1 172 ? 4.223 20.703 16.469 1 89.56 172 PRO A O 1
ATOM 1371 N N . SER A 1 173 ? 5.344 22.188 17.719 1 88.06 173 SER A N 1
ATOM 1372 C CA . SER A 1 173 ? 4.211 22.453 18.594 1 88.06 173 SER A CA 1
ATOM 1373 C C . SER A 1 173 ? 2.992 22.922 17.797 1 88.06 173 SER A C 1
ATOM 1375 O O . SER A 1 173 ? 1.862 22.547 18.125 1 88.06 173 SER A O 1
ATOM 1377 N N . HIS A 1 174 ? 3.25 23.734 16.812 1 84.25 174 HIS A N 1
ATOM 1378 C CA . HIS A 1 174 ? 2.131 24.281 16.047 1 84.25 174 HIS A CA 1
ATOM 1379 C C . HIS A 1 174 ? 1.441 23.188 15.227 1 84.25 174 HIS A C 1
ATOM 1381 O O . HIS A 1 174 ? 0.257 23.312 14.906 1 84.25 174 HIS A O 1
ATOM 1387 N N . ILE A 1 175 ? 2.141 22.125 14.922 1 83.5 175 ILE A N 1
ATOM 1388 C CA . ILE A 1 175 ? 1.558 20.984 14.234 1 83.5 175 ILE A CA 1
ATOM 1389 C C . ILE A 1 175 ? 0.858 20.078 15.242 1 83.5 175 ILE A C 1
ATOM 1391 O O . ILE A 1 175 ? -0.261 19.609 15 1 83.5 175 ILE A O 1
ATOM 1395 N N . ARG A 1 176 ? 1.507 19.906 16.281 1 86.62 176 ARG A N 1
ATOM 1396 C CA . ARG A 1 176 ? 0.97 19.047 17.328 1 86.62 176 ARG A CA 1
ATOM 1397 C C . ARG A 1 176 ? -0.375 19.562 17.828 1 86.62 176 ARG A C 1
ATOM 1399 O O . ARG A 1 176 ? -1.267 18.766 18.156 1 86.62 176 ARG A O 1
ATOM 1406 N N . SER A 1 177 ? -0.498 20.844 17.906 1 84.94 177 SER A N 1
ATOM 1407 C CA . SER A 1 177 ? -1.725 21.469 18.391 1 84.94 177 SER A CA 1
ATOM 1408 C C . SER A 1 177 ? -2.91 21.125 17.5 1 84.94 177 SER A C 1
ATOM 1410 O O . SER A 1 177 ? -4.043 21.016 17.969 1 84.94 177 SER A O 1
ATOM 1412 N N . HIS A 1 178 ? -2.59 20.938 16.203 1 83.44 178 HIS A N 1
ATOM 1413 C CA . HIS A 1 178 ? -3.645 20.578 15.258 1 83.44 178 HIS A CA 1
ATOM 1414 C C . HIS A 1 178 ? -4.148 19.156 15.5 1 83.44 178 HIS A C 1
ATOM 1416 O O . HIS A 1 178 ? -5.324 18.875 15.273 1 83.44 178 HIS A O 1
ATOM 1422 N N . PHE A 1 179 ? -3.289 18.312 15.977 1 81.31 179 PHE A N 1
ATOM 1423 C CA . PHE A 1 179 ? -3.662 16.922 16.203 1 81.31 179 PHE A CA 1
ATOM 1424 C C . PHE A 1 179 ? -4.453 16.781 17.5 1 81.31 179 PHE A C 1
ATOM 1426 O O . PHE A 1 179 ? -5.375 15.969 17.594 1 81.31 179 PHE A O 1
ATOM 1433 N N . VAL A 1 180 ? -4.031 17.469 18.531 1 71.56 180 VAL A N 1
ATOM 1434 C CA . VAL A 1 180 ? -4.656 17.406 19.844 1 71.56 180 VAL A CA 1
ATOM 1435 C C . VAL A 1 180 ? -6.109 17.875 19.75 1 71.56 180 VAL A C 1
ATOM 1437 O O . VAL A 1 180 ? -6.996 17.312 20.375 1 71.56 180 VAL A O 1
ATOM 1440 N N . HIS A 1 181 ? -6.301 18.844 18.938 1 64.88 181 HIS A N 1
ATOM 1441 C CA . HIS A 1 181 ? -7.648 19.391 18.797 1 64.88 181 HIS A CA 1
ATOM 1442 C C . HIS A 1 181 ? -8.586 18.375 18.156 1 64.88 181 HIS A C 1
ATOM 1444 O O . HIS A 1 181 ? -9.75 18.266 18.531 1 64.88 181 HIS A O 1
ATOM 1450 N N . PHE A 1 182 ? -8.078 17.5 17.328 1 62.28 182 PHE A N 1
ATOM 1451 C CA . PHE A 1 182 ? -8.914 16.547 16.594 1 62.28 182 PHE A CA 1
ATOM 1452 C C . PHE A 1 182 ? -9.031 15.234 17.344 1 62.28 182 PHE A C 1
ATOM 1454 O O . PHE A 1 182 ? -10.047 14.539 17.234 1 62.28 182 PHE A O 1
ATOM 1461 N N . GLN A 1 183 ? -7.984 14.711 18 1 60.06 183 GLN A N 1
ATOM 1462 C CA . GLN A 1 183 ? -8.117 13.523 18.844 1 60.06 183 GLN A CA 1
ATOM 1463 C C . GLN A 1 183 ? -9.227 13.711 19.875 1 60.06 183 GLN A C 1
ATOM 1465 O O . GLN A 1 183 ? -9.961 12.766 20.172 1 60.06 183 GLN A O 1
ATOM 1470 N N . ARG A 1 184 ? -9.336 14.859 20.375 1 51.28 184 ARG A N 1
ATOM 1471 C CA . ARG A 1 184 ? -10.312 15.156 21.406 1 51.28 184 ARG A CA 1
ATOM 1472 C C . ARG A 1 184 ? -11.734 15.109 20.859 1 51.28 184 ARG A C 1
ATOM 1474 O O . ARG A 1 184 ? -12.672 14.742 21.562 1 51.28 184 ARG A O 1
ATOM 1481 N N . GLN A 1 185 ? -11.773 15.398 19.719 1 48.84 185 GLN A N 1
ATOM 1482 C CA . GLN A 1 185 ? -13.141 15.391 19.203 1 48.84 185 GLN A CA 1
ATOM 1483 C C . GLN A 1 185 ? -13.617 13.961 18.938 1 48.84 185 GLN A C 1
ATOM 1485 O O . GLN A 1 185 ? -14.812 13.68 19.016 1 48.84 185 GLN A O 1
ATOM 1490 N N . ASP A 1 186 ? -12.766 13.062 18.547 1 50.44 186 ASP A N 1
ATOM 1491 C CA . ASP A 1 186 ? -13.172 11.672 18.344 1 50.44 186 ASP A CA 1
ATOM 1492 C C . ASP A 1 186 ? -13.57 11.031 19.672 1 50.44 186 ASP A C 1
ATOM 1494 O O . ASP A 1 186 ? -14.453 10.172 19.719 1 50.44 186 ASP A O 1
ATOM 1498 N N . MET A 1 187 ? -12.836 11.289 20.797 1 41.47 187 MET A N 1
ATOM 1499 C CA . MET A 1 187 ? -13.242 10.742 22.094 1 41.47 187 MET A CA 1
ATOM 1500 C C . MET A 1 187 ? -14.586 11.312 22.531 1 41.47 187 MET A C 1
ATOM 1502 O O . MET A 1 187 ? -15.273 10.734 23.359 1 41.47 187 MET A O 1
ATOM 1506 N N . ARG A 1 188 ? -14.844 12.461 22.188 1 36.25 188 ARG A N 1
ATOM 1507 C CA . ARG A 1 188 ? -16.094 12.992 22.719 1 36.25 188 ARG A CA 1
ATOM 1508 C C . ARG A 1 188 ? -17.297 12.484 21.922 1 36.25 188 ARG A C 1
ATOM 1510 O O . ARG A 1 188 ? -18.438 12.703 22.312 1 36.25 188 ARG A O 1
ATOM 1517 N N . SER A 1 189 ? -17.047 12.047 20.75 1 35.62 189 SER A N 1
ATOM 1518 C CA . SER A 1 189 ? -18.312 11.562 20.188 1 35.62 189 SER A CA 1
ATOM 1519 C C . SER A 1 189 ? -18.531 10.094 20.516 1 35.62 189 SER A C 1
ATOM 1521 O O . SER A 1 189 ? -17.594 9.305 20.547 1 35.62 189 SER A O 1
ATOM 1523 N N . MET B 1 1 ? 8.375 62.844 -45.25 1 28.09 1 MET B N 1
ATOM 1524 C CA . MET B 1 1 ? 7.617 62.094 -44.25 1 28.09 1 MET B CA 1
ATOM 1525 C C . MET B 1 1 ? 8.398 60.875 -43.781 1 28.09 1 MET B C 1
ATOM 1527 O O . MET B 1 1 ? 8.812 60.031 -44.594 1 28.09 1 MET B O 1
ATOM 1531 N N . PHE B 1 2 ? 9.18 61 -42.594 1 29.86 2 PHE B N 1
ATOM 1532 C CA . PHE B 1 2 ? 10.359 60.375 -42.031 1 29.86 2 PHE B CA 1
ATOM 1533 C C . PHE B 1 2 ? 10.016 58.969 -41.5 1 29.86 2 PHE B C 1
ATOM 1535 O O . PHE B 1 2 ? 9.094 58.844 -40.688 1 29.86 2 PHE B O 1
ATOM 1542 N N . GLN B 1 3 ? 10.188 57.875 -42.25 1 29.38 3 GLN B N 1
ATOM 1543 C CA . GLN B 1 3 ? 9.93 56.469 -42.031 1 29.38 3 GLN B CA 1
ATOM 1544 C C . GLN B 1 3 ? 10.781 55.906 -40.906 1 29.38 3 GLN B C 1
ATOM 1546 O O . GLN B 1 3 ? 12 55.781 -41.031 1 29.38 3 GLN B O 1
ATOM 1551 N N . ALA B 1 4 ? 10.477 56.281 -39.594 1 27.69 4 ALA B N 1
ATOM 1552 C CA . ALA B 1 4 ? 11.258 55.938 -38.406 1 27.69 4 ALA B CA 1
ATOM 1553 C C . ALA B 1 4 ? 11.344 54.438 -38.188 1 27.69 4 ALA B C 1
ATOM 1555 O O . ALA B 1 4 ? 10.328 53.781 -37.969 1 27.69 4 ALA B O 1
ATOM 1556 N N . THR B 1 5 ? 12.188 53.719 -38.906 1 32.88 5 THR B N 1
ATOM 1557 C CA . THR B 1 5 ? 12.438 52.281 -38.844 1 32.88 5 THR B CA 1
ATOM 1558 C C . THR B 1 5 ? 12.938 51.875 -37.469 1 32.88 5 THR B C 1
ATOM 1560 O O . THR B 1 5 ? 14.078 52.188 -37.094 1 32.88 5 THR B O 1
ATOM 1563 N N . GLY B 1 6 ? 12.141 52.094 -36.344 1 26.34 6 GLY B N 1
ATOM 1564 C CA . GLY B 1 6 ? 12.648 51.875 -35 1 26.34 6 GLY B CA 1
ATOM 1565 C C . GLY B 1 6 ? 13.148 50.438 -34.781 1 26.34 6 GLY B C 1
ATOM 1566 O O . GLY B 1 6 ? 12.445 49.469 -35.062 1 26.34 6 GLY B O 1
ATOM 1567 N N . ARG B 1 7 ? 14.453 50.156 -34.938 1 29.59 7 ARG B N 1
ATOM 1568 C CA . ARG B 1 7 ? 15.203 48.906 -34.688 1 29.59 7 ARG B CA 1
ATOM 1569 C C . ARG B 1 7 ? 15.047 48.469 -33.25 1 29.59 7 ARG B C 1
ATOM 1571 O O . ARG B 1 7 ? 15.445 49.156 -32.312 1 29.59 7 ARG B O 1
ATOM 1578 N N . ALA B 1 8 ? 13.945 47.75 -32.875 1 31.95 8 ALA B N 1
ATOM 1579 C CA . ALA B 1 8 ? 13.75 47.25 -31.531 1 31.95 8 ALA B CA 1
ATOM 1580 C C . ALA B 1 8 ? 14.93 46.406 -31.078 1 31.95 8 ALA B C 1
ATOM 1582 O O . ALA B 1 8 ? 15.445 45.594 -31.859 1 31.95 8 ALA B O 1
ATOM 1583 N N . ALA B 1 9 ? 15.773 46.844 -30.062 1 32.09 9 ALA B N 1
ATOM 1584 C CA . ALA B 1 9 ? 16.922 46.219 -29.406 1 32.09 9 ALA B CA 1
ATOM 1585 C C . ALA B 1 9 ? 16.578 44.844 -28.859 1 32.09 9 ALA B C 1
ATOM 1587 O O . ALA B 1 9 ? 15.469 44.625 -28.375 1 32.09 9 ALA B O 1
ATOM 1588 N N . PRO B 1 10 ? 17.266 43.719 -29.234 1 26.11 10 PRO B N 1
ATOM 1589 C CA . PRO B 1 10 ? 17.047 42.344 -28.812 1 26.11 10 PRO B CA 1
ATOM 1590 C C . PRO B 1 10 ? 17.203 42.156 -27.312 1 26.11 10 PRO B C 1
ATOM 1592 O O . PRO B 1 10 ? 18.094 42.75 -26.703 1 26.11 10 PRO B O 1
ATOM 1595 N N . ALA B 1 11 ? 16.109 42 -26.516 1 30.92 11 ALA B N 1
ATOM 1596 C CA . ALA B 1 11 ? 16.094 41.75 -25.078 1 30.92 11 ALA B CA 1
ATOM 1597 C C . ALA B 1 11 ? 17.016 40.594 -24.703 1 30.92 11 ALA B C 1
ATOM 1599 O O . ALA B 1 11 ? 16.953 39.531 -25.328 1 30.92 11 ALA B O 1
ATOM 1600 N N . MET B 1 12 ? 18.219 40.812 -24.188 1 27.62 12 MET B N 1
ATOM 1601 C CA . MET B 1 12 ? 19.188 39.844 -23.672 1 27.62 12 MET B CA 1
ATOM 1602 C C . MET B 1 12 ? 18.562 38.969 -22.609 1 27.62 12 MET B C 1
ATOM 1604 O O . MET B 1 12 ? 17.875 39.469 -21.703 1 27.62 12 MET B O 1
ATOM 1608 N N . HIS B 1 13 ? 18.25 37.688 -22.844 1 30.28 13 HIS B N 1
ATOM 1609 C CA . HIS B 1 13 ? 17.75 36.656 -21.953 1 30.28 13 HIS B CA 1
ATOM 1610 C C . HIS B 1 13 ? 18.656 36.5 -20.734 1 30.28 13 HIS B C 1
ATOM 1612 O O . HIS B 1 13 ? 19.859 36.281 -20.859 1 30.28 13 HIS B O 1
ATOM 1618 N N . VAL B 1 14 ? 18.422 37.219 -19.625 1 28.03 14 VAL B N 1
ATOM 1619 C CA . VAL B 1 14 ? 19.109 37.031 -18.344 1 28.03 14 VAL B CA 1
ATOM 1620 C C . VAL B 1 14 ? 19.094 35.562 -17.953 1 28.03 14 VAL B C 1
ATOM 1622 O O . VAL B 1 14 ? 18.016 34.969 -17.844 1 28.03 14 VAL B O 1
ATOM 1625 N N . MET B 1 15 ? 20.062 34.75 -18.266 1 27.58 15 MET B N 1
ATOM 1626 C CA . MET B 1 15 ? 20.312 33.375 -17.781 1 27.58 15 MET B CA 1
ATOM 1627 C C . MET B 1 15 ? 20.375 33.375 -16.25 1 27.58 15 MET B C 1
ATOM 1629 O O . MET B 1 15 ? 21.172 34.094 -15.656 1 27.58 15 MET B O 1
ATOM 1633 N N . PHE B 1 16 ? 19.281 33.344 -15.492 1 28.22 16 PHE B N 1
ATOM 1634 C CA . PHE B 1 16 ? 19.375 33.125 -14.047 1 28.22 16 PHE B CA 1
ATOM 1635 C C . PHE B 1 16 ? 20.234 31.922 -13.719 1 28.22 16 PHE B C 1
ATOM 1637 O O . PHE B 1 16 ? 20.109 30.875 -14.336 1 28.22 16 PHE B O 1
ATOM 1644 N N . PRO B 1 17 ? 21.438 32.125 -13.156 1 32.72 17 PRO B N 1
ATOM 1645 C CA . PRO B 1 17 ? 22.281 30.984 -12.758 1 32.72 17 PRO B CA 1
ATOM 1646 C C . PRO B 1 17 ? 21.578 30.031 -11.789 1 32.72 17 PRO B C 1
ATOM 1648 O O . PRO B 1 17 ? 20.812 30.484 -10.93 1 32.72 17 PRO B O 1
ATOM 1651 N N . CYS B 1 18 ? 21.109 28.844 -12.141 1 31.2 18 CYS B N 1
ATOM 1652 C CA . CYS B 1 18 ? 20.641 27.703 -11.359 1 31.2 18 CYS B CA 1
ATOM 1653 C C . CYS B 1 18 ? 21.625 27.391 -10.227 1 31.2 18 CYS B C 1
ATOM 1655 O O . CYS B 1 18 ? 22.766 27.016 -10.484 1 31.2 18 CYS B O 1
ATOM 1657 N N . SER B 1 19 ? 21.672 28.172 -9.125 1 29.19 19 SER B N 1
ATOM 1658 C CA . SER B 1 19 ? 22.5 27.766 -7.996 1 29.19 19 SER B CA 1
ATOM 1659 C C . SER B 1 19 ? 22.297 26.297 -7.668 1 29.19 19 SER B C 1
ATOM 1661 O O . SER B 1 19 ? 21.172 25.812 -7.652 1 29.19 19 SER B O 1
ATOM 1663 N N . SER B 1 20 ? 23.25 25.469 -7.941 1 30.03 20 SER B N 1
ATOM 1664 C CA . SER B 1 20 ? 23.453 24.062 -7.605 1 30.03 20 SER B CA 1
ATOM 1665 C C . SER B 1 20 ? 23.312 23.828 -6.105 1 30.03 20 SER B C 1
ATOM 1667 O O . SER B 1 20 ? 24.203 24.203 -5.332 1 30.03 20 SER B O 1
ATOM 1669 N N . ARG B 1 21 ? 22.156 24.188 -5.512 1 35.28 21 ARG B N 1
ATOM 1670 C CA . ARG B 1 21 ? 22.078 23.797 -4.105 1 35.28 21 ARG B CA 1
ATOM 1671 C C . ARG B 1 21 ? 22.5 22.344 -3.914 1 35.28 21 ARG B C 1
ATOM 1673 O O . ARG B 1 21 ? 21.953 21.453 -4.562 1 35.28 21 ARG B O 1
ATOM 1680 N N . ARG B 1 22 ? 23.781 22.141 -3.41 1 32.41 22 ARG B N 1
ATOM 1681 C CA . ARG B 1 22 ? 24.312 20.844 -3.027 1 32.41 22 ARG B CA 1
ATOM 1682 C C . ARG B 1 22 ? 23.406 20.141 -2.027 1 32.41 22 ARG B C 1
ATOM 1684 O O . ARG B 1 22 ? 23.016 20.719 -1.01 1 32.41 22 ARG B O 1
ATOM 1691 N N . PRO B 1 23 ? 22.75 19.094 -2.398 1 33.91 23 PRO B N 1
ATOM 1692 C CA . PRO B 1 23 ? 21.969 18.359 -1.398 1 33.91 23 PRO B CA 1
ATOM 1693 C C . PRO B 1 23 ? 22.812 17.875 -0.226 1 33.91 23 PRO B C 1
ATOM 1695 O O . PRO B 1 23 ? 23.938 17.406 -0.424 1 33.91 23 PRO B O 1
ATOM 1698 N N . VAL B 1 24 ? 22.766 18.562 0.837 1 34.97 24 VAL B N 1
ATOM 1699 C CA . VAL B 1 24 ? 23.391 18.062 2.064 1 34.97 24 VAL B CA 1
ATOM 1700 C C . VAL B 1 24 ? 23 16.609 2.283 1 34.97 24 VAL B C 1
ATOM 1702 O O . VAL B 1 24 ? 21.812 16.266 2.365 1 34.97 24 VAL B O 1
ATOM 1705 N N . ILE B 1 25 ? 23.906 15.727 1.935 1 30.27 25 ILE B N 1
ATOM 1706 C CA . ILE B 1 25 ? 23.859 14.305 2.262 1 30.27 25 ILE B CA 1
ATOM 1707 C C . ILE B 1 25 ? 23.766 14.125 3.775 1 30.27 25 ILE B C 1
ATOM 1709 O O . ILE B 1 25 ? 24.672 14.516 4.508 1 30.27 25 ILE B O 1
ATOM 1713 N N . ILE B 1 26 ? 22.641 14.289 4.242 1 32.16 26 ILE B N 1
ATOM 1714 C CA . ILE B 1 26 ? 22.438 13.906 5.633 1 32.16 26 ILE B CA 1
ATOM 1715 C C . ILE B 1 26 ? 22.922 12.477 5.855 1 32.16 26 ILE B C 1
ATOM 1717 O O . ILE B 1 26 ? 22.359 11.531 5.316 1 32.16 26 ILE B O 1
ATOM 1721 N N . LEU B 1 27 ? 24.172 12.328 6.219 1 29.52 27 LEU B N 1
ATOM 1722 C CA . LEU B 1 27 ? 24.625 11.023 6.684 1 29.52 27 LEU B CA 1
ATOM 1723 C C . LEU B 1 27 ? 23.984 10.672 8.023 1 29.52 27 LEU B C 1
ATOM 1725 O O . LEU B 1 27 ? 24.25 11.312 9.031 1 29.52 27 LEU B O 1
ATOM 1729 N N . LEU B 1 28 ? 22.766 10.344 8.117 1 28.23 28 LEU B N 1
ATOM 1730 C CA . LEU B 1 28 ? 22.328 9.625 9.312 1 28.23 28 LEU B CA 1
ATOM 1731 C C . LEU B 1 28 ? 23.359 8.578 9.719 1 28.23 28 LEU B C 1
ATOM 1733 O O . LEU B 1 28 ? 23.781 7.758 8.898 1 28.23 28 LEU B O 1
ATOM 1737 N N . ARG B 1 29 ? 23.969 8.82 10.883 1 30.67 29 ARG B N 1
ATOM 1738 C CA . ARG B 1 29 ? 24.859 7.926 11.617 1 30.67 29 ARG B CA 1
ATOM 1739 C C . ARG B 1 29 ? 24.25 6.531 11.75 1 30.67 29 ARG B C 1
ATOM 1741 O O . ARG B 1 29 ? 23.031 6.383 11.766 1 30.67 29 ARG B O 1
ATOM 1748 N N . ASN B 1 30 ? 25.203 5.504 11.648 1 29.55 30 ASN B N 1
ATOM 1749 C CA . ASN B 1 30 ? 25.25 4.047 11.57 1 29.55 30 ASN B CA 1
ATOM 1750 C C . ASN B 1 30 ? 24.641 3.398 12.805 1 29.55 30 ASN B C 1
ATOM 1752 O O . ASN B 1 30 ? 25.25 3.402 13.875 1 29.55 30 ASN B O 1
ATOM 1756 N N . LEU B 1 31 ? 23.469 3.641 13.25 1 30.09 31 LEU B N 1
ATOM 1757 C CA . LEU B 1 31 ? 23.062 2.73 14.312 1 30.09 31 LEU B CA 1
ATOM 1758 C C . LEU B 1 31 ? 23.625 1.331 14.07 1 30.09 31 LEU B C 1
ATOM 1760 O O . LEU B 1 31 ? 24 0.989 12.945 1 30.09 31 LEU B O 1
ATOM 1764 N N . THR B 1 32 ? 23.531 0.427 15.227 1 31.38 32 THR B N 1
ATOM 1765 C CA . THR B 1 32 ? 24.109 -0.895 15.445 1 31.38 32 THR B CA 1
ATOM 1766 C C . THR B 1 32 ? 23.859 -1.802 14.242 1 31.38 32 THR B C 1
ATOM 1768 O O . THR B 1 32 ? 22.906 -1.592 13.492 1 31.38 32 THR B O 1
ATOM 1771 N N . THR B 1 33 ? 24.938 -2.566 13.953 1 30.27 33 THR B N 1
ATOM 1772 C CA . THR B 1 33 ? 25.172 -3.643 13 1 30.27 33 THR B CA 1
ATOM 1773 C C . THR B 1 33 ? 24.047 -4.672 13.055 1 30.27 33 THR B C 1
ATOM 1775 O O . THR B 1 33 ? 23.938 -5.426 14.023 1 30.27 33 THR B O 1
ATOM 1778 N N . PHE B 1 34 ? 22.828 -4.273 13.023 1 29.53 34 PHE B N 1
ATOM 1779 C CA . PHE B 1 34 ? 22.062 -5.504 12.844 1 29.53 34 PHE B CA 1
ATOM 1780 C C . PHE B 1 34 ? 22.703 -6.395 11.789 1 29.53 34 PHE B C 1
ATOM 1782 O O . PHE B 1 34 ? 23.172 -5.906 10.758 1 29.53 34 PHE B O 1
ATOM 1789 N N . LYS B 1 35 ? 23.25 -7.508 12.352 1 30.81 35 LYS B N 1
ATOM 1790 C CA . LYS B 1 35 ? 23.766 -8.516 11.43 1 30.81 35 LYS B CA 1
ATOM 1791 C C . LYS B 1 35 ? 22.891 -8.617 10.18 1 30.81 35 LYS B C 1
ATOM 1793 O O . LYS B 1 35 ? 21.672 -8.805 10.281 1 30.81 35 LYS B O 1
ATOM 1798 N N . PRO B 1 36 ? 23.281 -7.859 9.109 1 31.2 36 PRO B N 1
ATOM 1799 C CA . PRO B 1 36 ? 22.5 -8.109 7.898 1 31.2 36 PRO B CA 1
ATOM 1800 C C . PRO B 1 36 ? 22.062 -9.562 7.77 1 31.2 36 PRO B C 1
ATOM 1802 O O . PRO B 1 36 ? 22.812 -10.477 8.133 1 31.2 36 PRO B O 1
ATOM 1805 N N . LEU B 1 37 ? 20.875 -9.844 8.031 1 33.03 37 LEU B N 1
ATOM 1806 C CA . LEU B 1 37 ? 20.484 -11.148 7.512 1 33.03 37 LEU B CA 1
ATOM 1807 C C . LEU B 1 37 ? 21.328 -11.531 6.297 1 33.03 37 LEU B C 1
ATOM 1809 O O . LEU B 1 37 ? 21.859 -10.656 5.605 1 33.03 37 LEU B O 1
ATOM 1813 N N . ALA B 1 38 ? 21.719 -12.867 6.18 1 30.67 38 ALA B N 1
ATOM 1814 C CA . ALA B 1 38 ? 22.5 -13.539 5.141 1 30.67 38 ALA B CA 1
ATOM 1815 C C . ALA B 1 38 ? 22.312 -12.852 3.791 1 30.67 38 ALA B C 1
ATOM 1817 O O . ALA B 1 38 ? 21.219 -12.867 3.219 1 30.67 38 ALA B O 1
ATOM 1818 N N . CYS B 1 39 ? 22.844 -11.711 3.678 1 33.81 39 CYS B N 1
ATOM 1819 C CA . CYS B 1 39 ? 23.062 -11.305 2.295 1 33.81 39 CYS B CA 1
ATOM 1820 C C . CYS B 1 39 ? 23.359 -12.516 1.418 1 33.81 39 CYS B C 1
ATOM 1822 O O . CYS B 1 39 ? 24.406 -13.156 1.577 1 33.81 39 CYS B O 1
ATOM 1824 N N . LEU B 1 40 ? 22.391 -13.305 1.105 1 32.22 40 LEU B N 1
ATOM 1825 C CA . LEU B 1 40 ? 22.594 -14.289 0.05 1 32.22 40 LEU B CA 1
ATOM 1826 C C . LEU B 1 40 ? 23.594 -13.773 -0.983 1 32.22 40 LEU B C 1
ATOM 1828 O O . LEU B 1 40 ? 23.406 -12.703 -1.565 1 32.22 40 LEU B O 1
ATOM 1832 N N . GLU B 1 41 ? 24.781 -13.875 -0.638 1 33.5 41 GLU B N 1
ATOM 1833 C CA . GLU B 1 41 ? 25.734 -13.875 -1.741 1 33.5 41 GLU B CA 1
ATOM 1834 C C . GLU B 1 41 ? 25.094 -14.367 -3.031 1 33.5 41 GLU B C 1
ATOM 1836 O O . GLU B 1 41 ? 24.719 -15.539 -3.141 1 33.5 41 GLU B O 1
ATOM 1841 N N . LEU B 1 42 ? 24.234 -13.453 -3.578 1 34.84 42 LEU B N 1
ATOM 1842 C CA . LEU B 1 42 ? 23.875 -13.688 -4.973 1 34.84 42 LEU B CA 1
ATOM 1843 C C . LEU B 1 42 ? 25.094 -14.109 -5.785 1 34.84 42 LEU B C 1
ATOM 1845 O O . LEU B 1 42 ? 25.891 -13.266 -6.195 1 34.84 42 LEU B O 1
ATOM 1849 N N . LYS B 1 43 ? 25.953 -14.977 -5.297 1 32.72 43 LYS B N 1
ATOM 1850 C CA . LYS B 1 43 ? 26.844 -15.523 -6.32 1 32.72 43 LYS B CA 1
ATOM 1851 C C . LYS B 1 43 ? 26.078 -15.891 -7.582 1 32.72 43 LYS B C 1
ATOM 1853 O O . LYS B 1 43 ? 24.984 -16.469 -7.508 1 32.72 43 LYS B O 1
ATOM 1858 N N . ARG B 1 44 ? 26.344 -15.195 -8.727 1 34.12 44 ARG B N 1
ATOM 1859 C CA . ARG B 1 44 ? 26.094 -15.609 -10.109 1 34.12 44 ARG B CA 1
ATOM 1860 C C . ARG B 1 44 ? 26.297 -17.109 -10.281 1 34.12 44 ARG B C 1
ATOM 1862 O O . ARG B 1 44 ? 27.094 -17.531 -11.109 1 34.12 44 ARG B O 1
ATOM 1869 N N . GLY B 1 45 ? 26.531 -17.938 -9.328 1 33.84 45 GLY B N 1
ATOM 1870 C CA . GLY B 1 45 ? 26.656 -19.266 -9.875 1 33.84 45 GLY B CA 1
ATOM 1871 C C . GLY B 1 45 ? 25.484 -19.672 -10.758 1 33.84 45 GLY B C 1
ATOM 1872 O O . GLY B 1 45 ? 24.391 -19.094 -10.633 1 33.84 45 GLY B O 1
ATOM 1873 N N . LYS B 1 46 ? 25.594 -20.328 -11.977 1 35.66 46 LYS B N 1
ATOM 1874 C CA . LYS B 1 46 ? 24.672 -20.891 -12.953 1 35.66 46 LYS B CA 1
ATOM 1875 C C . LYS B 1 46 ? 23.469 -21.531 -12.273 1 35.66 46 LYS B C 1
ATOM 1877 O O . LYS B 1 46 ? 22.609 -22.125 -12.938 1 35.66 46 LYS B O 1
ATOM 1882 N N . GLY B 1 47 ? 23.578 -22.125 -11.086 1 37.53 47 GLY B N 1
ATOM 1883 C CA . GLY B 1 47 ? 22.484 -22.984 -10.656 1 37.53 47 GLY B CA 1
ATOM 1884 C C . GLY B 1 47 ? 21.203 -22.219 -10.336 1 37.53 47 GLY B C 1
ATOM 1885 O O . GLY B 1 47 ? 21.266 -21.047 -9.977 1 37.53 47 GLY B O 1
ATOM 1886 N N . LYS B 1 48 ? 19.922 -22.594 -10.891 1 40.78 48 LYS B N 1
ATOM 1887 C CA . LYS B 1 48 ? 18.547 -22.094 -10.891 1 40.78 48 LYS B CA 1
ATOM 1888 C C . LYS B 1 48 ? 18.156 -21.547 -9.516 1 40.78 48 LYS B C 1
ATOM 1890 O O . LYS B 1 48 ? 16.984 -21.328 -9.242 1 40.78 48 LYS B O 1
ATOM 1895 N N . SER B 1 49 ? 18.906 -21.781 -8.398 1 44.22 49 SER B N 1
ATOM 1896 C CA . SER B 1 49 ? 18.281 -21.625 -7.094 1 44.22 49 SER B CA 1
ATOM 1897 C C . SER B 1 49 ? 17.703 -20.234 -6.906 1 44.22 49 SER B C 1
ATOM 1899 O O . SER B 1 49 ? 17.312 -19.859 -5.797 1 44.22 49 SER B O 1
ATOM 1901 N N . SER B 1 50 ? 18.094 -19.109 -7.82 1 51.59 50 SER B N 1
ATOM 1902 C CA . SER B 1 50 ? 18.047 -17.672 -7.555 1 51.59 50 SER B CA 1
ATOM 1903 C C . SER B 1 50 ? 16.609 -17.188 -7.379 1 51.59 50 SER B C 1
ATOM 1905 O O . SER B 1 50 ? 15.711 -17.594 -8.125 1 51.59 50 SER B O 1
ATOM 1907 N N . PHE B 1 51 ? 16.188 -16.875 -6.141 1 61.78 51 PHE B N 1
ATOM 1908 C CA . PHE B 1 51 ? 14.945 -16.125 -5.996 1 61.78 51 PHE B CA 1
ATOM 1909 C C . PHE B 1 51 ? 14.742 -15.172 -7.172 1 61.78 51 PHE B C 1
ATOM 1911 O O . PHE B 1 51 ? 15.688 -14.523 -7.625 1 61.78 51 PHE B O 1
ATOM 1918 N N . PRO B 1 52 ? 13.711 -15.422 -7.93 1 74.38 52 PRO B N 1
ATOM 1919 C CA . PRO B 1 52 ? 13.43 -14.508 -9.039 1 74.38 52 PRO B CA 1
ATOM 1920 C C . PRO B 1 52 ? 13.484 -13.039 -8.625 1 74.38 52 PRO B C 1
ATOM 1922 O O . PRO B 1 52 ? 12.906 -12.664 -7.602 1 74.38 52 PRO B O 1
ATOM 1925 N N . GLU B 1 53 ? 14.547 -12.43 -9.016 1 86.25 53 GLU B N 1
ATOM 1926 C CA . GLU B 1 53 ? 14.68 -10.984 -8.836 1 86.25 53 GLU B CA 1
ATOM 1927 C C . GLU B 1 53 ? 14.383 -10.234 -10.133 1 86.25 53 GLU B C 1
ATOM 1929 O O . GLU B 1 53 ? 14.648 -10.742 -11.219 1 86.25 53 GLU B O 1
ATOM 1934 N N . ILE B 1 54 ? 13.727 -9.133 -9.977 1 93.25 54 ILE B N 1
ATOM 1935 C CA . ILE B 1 54 ? 13.516 -8.281 -11.141 1 93.25 54 ILE B CA 1
ATOM 1936 C C . ILE B 1 54 ? 14.148 -6.914 -10.898 1 93.25 54 ILE B C 1
ATOM 1938 O O . ILE B 1 54 ? 14.117 -6.395 -9.781 1 93.25 54 ILE B O 1
ATOM 1942 N N . GLU B 1 55 ? 14.828 -6.492 -11.922 1 95.94 55 GLU B N 1
ATOM 1943 C CA . GLU B 1 55 ? 15.414 -5.156 -11.875 1 95.94 55 GLU B CA 1
ATOM 1944 C C . GLU B 1 55 ? 14.484 -4.121 -12.508 1 95.94 55 GLU B C 1
ATOM 1946 O O . GLU B 1 55 ? 13.953 -4.344 -13.594 1 95.94 55 GLU B O 1
ATOM 1951 N N . LEU B 1 56 ? 14.32 -3.027 -11.789 1 96.81 56 LEU B N 1
ATOM 1952 C CA . LEU B 1 56 ? 13.477 -1.939 -12.266 1 96.81 56 LEU B CA 1
ATOM 1953 C C . LEU B 1 56 ? 14.188 -0.6 -12.148 1 96.81 56 LEU B C 1
ATOM 1955 O O . LEU B 1 56 ? 15.25 -0.509 -11.516 1 96.81 56 LEU B O 1
ATOM 1959 N N . LYS B 1 57 ? 13.625 0.374 -12.836 1 97.62 57 LYS B N 1
ATOM 1960 C CA . LYS B 1 57 ? 14.141 1.738 -12.805 1 97.62 57 LYS B CA 1
ATOM 1961 C C . LYS B 1 57 ? 13.039 2.734 -12.445 1 97.62 57 LYS B C 1
ATOM 1963 O O . LYS B 1 57 ? 11.922 2.633 -12.938 1 97.62 57 LYS B O 1
ATOM 1968 N N . VAL B 1 58 ? 13.461 3.678 -11.586 1 98.12 58 VAL B N 1
ATOM 1969 C CA . VAL B 1 58 ? 12.508 4.711 -11.195 1 98.12 58 VAL B CA 1
ATOM 1970 C C . VAL B 1 58 ? 12.172 5.59 -12.398 1 98.12 58 VAL B C 1
ATOM 1972 O O . VAL B 1 58 ? 13.07 6.02 -13.125 1 98.12 58 VAL B O 1
ATOM 1975 N N . ARG B 1 59 ? 10.953 5.883 -12.586 1 97.25 59 ARG B N 1
ATOM 1976 C CA . ARG B 1 59 ? 10.5 6.766 -13.656 1 97.25 59 ARG B CA 1
ATOM 1977 C C . ARG B 1 59 ? 10.203 8.164 -13.125 1 97.25 59 ARG B C 1
ATOM 1979 O O . ARG B 1 59 ? 9.883 8.328 -11.945 1 97.25 59 ARG B O 1
ATOM 1986 N N . ASP B 1 60 ? 10.141 9.125 -13.992 1 95.31 60 ASP B N 1
ATOM 1987 C CA . ASP B 1 60 ? 10.016 10.531 -13.617 1 95.31 60 ASP B CA 1
ATOM 1988 C C . ASP B 1 60 ? 8.688 10.797 -12.922 1 95.31 60 ASP B C 1
ATOM 1990 O O . ASP B 1 60 ? 8.641 11.492 -11.906 1 95.31 60 ASP B O 1
ATOM 1994 N N . TYR B 1 61 ? 7.594 10.25 -13.398 1 94.88 61 TYR B N 1
ATOM 1995 C CA . TYR B 1 61 ? 6.262 10.586 -12.914 1 94.88 61 TYR B CA 1
ATOM 1996 C C . TYR B 1 61 ? 5.992 9.922 -11.562 1 94.88 61 TYR B C 1
ATOM 1998 O O . TYR B 1 61 ? 4.965 10.18 -10.938 1 94.88 61 TYR B O 1
ATOM 2006 N N . GLU B 1 62 ? 6.934 9.07 -11.148 1 97.12 62 GLU B N 1
ATOM 2007 C CA . GLU B 1 62 ? 6.754 8.352 -9.883 1 97.12 62 GLU B CA 1
ATOM 2008 C C . GLU B 1 62 ? 7.262 9.18 -8.703 1 97.12 62 GLU B C 1
ATOM 2010 O O . GLU B 1 62 ? 6.992 8.844 -7.551 1 97.12 62 GLU B O 1
ATOM 2015 N N . LEU B 1 63 ? 8.008 10.266 -8.961 1 95.25 63 LEU B N 1
ATOM 2016 C CA . LEU B 1 63 ? 8.594 11.109 -7.914 1 95.25 63 LEU B CA 1
ATOM 2017 C C . LEU B 1 63 ? 7.574 12.125 -7.41 1 95.25 63 LEU B C 1
ATOM 2019 O O . LEU B 1 63 ? 6.82 12.703 -8.195 1 95.25 63 LEU B O 1
ATOM 2023 N N . ASP B 1 64 ? 7.543 12.289 -6.113 1 89.25 64 ASP B N 1
ATOM 2024 C CA . ASP B 1 64 ? 6.688 13.32 -5.535 1 89.25 64 ASP B CA 1
ATOM 2025 C C . ASP B 1 64 ? 7.43 14.648 -5.43 1 89.25 64 ASP B C 1
ATOM 2027 O O . ASP B 1 64 ? 8.562 14.773 -5.891 1 89.25 64 ASP B O 1
ATOM 2031 N N . PRO B 1 65 ? 6.793 15.695 -4.832 1 84 65 PRO B N 1
ATOM 2032 C CA . PRO B 1 65 ? 7.414 17.016 -4.785 1 84 65 PRO B CA 1
ATOM 2033 C C . PRO B 1 65 ? 8.695 17.047 -3.949 1 84 65 PRO B C 1
ATOM 2035 O O . PRO B 1 65 ? 9.484 17.984 -4.051 1 84 65 PRO B O 1
ATOM 2038 N N . PHE B 1 66 ? 8.883 16 -3.176 1 83.38 66 PHE B N 1
ATOM 2039 C CA . PHE B 1 66 ? 10.086 15.953 -2.348 1 83.38 66 PHE B CA 1
ATOM 2040 C C . PHE B 1 66 ? 11.227 15.25 -3.078 1 83.38 66 PHE B C 1
ATOM 2042 O O . PHE B 1 66 ? 12.312 15.086 -2.531 1 83.38 66 PHE B O 1
ATOM 2049 N N . GLY B 1 67 ? 10.961 14.812 -4.305 1 87.75 67 GLY B N 1
ATOM 2050 C CA . GLY B 1 67 ? 11.984 14.203 -5.133 1 87.75 67 GLY B CA 1
ATOM 2051 C C . GLY B 1 67 ? 12.227 12.742 -4.801 1 87.75 67 GLY B C 1
ATOM 2052 O O . GLY B 1 67 ? 13.289 12.203 -5.113 1 87.75 67 GLY B O 1
ATOM 2053 N N . VAL B 1 68 ? 11.359 12.195 -4.09 1 93.25 68 VAL B 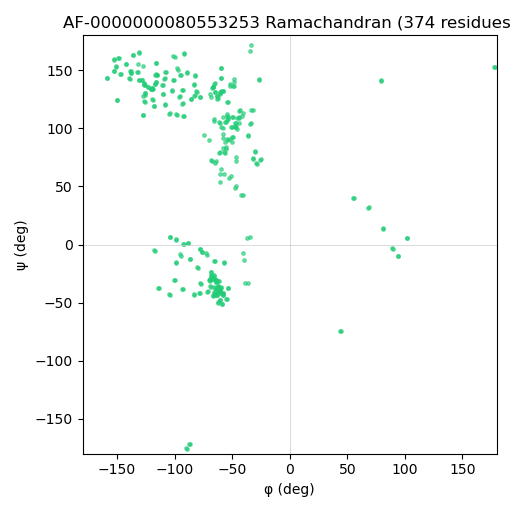N 1
ATOM 2054 C CA . VAL B 1 68 ? 11.461 10.781 -3.75 1 93.25 68 VAL B CA 1
ATOM 2055 C C . VAL B 1 68 ? 10.281 10.023 -4.344 1 93.25 68 VAL B C 1
ATOM 2057 O O . VAL B 1 68 ? 9.258 10.617 -4.68 1 93.25 68 VAL B O 1
ATOM 2060 N N . VAL B 1 69 ? 10.484 8.75 -4.535 1 97.06 69 VAL B N 1
ATOM 2061 C CA . VAL B 1 69 ? 9.375 7.938 -5.027 1 97.06 69 VAL B CA 1
ATOM 2062 C C . VAL B 1 69 ? 8.211 7.992 -4.031 1 97.06 69 VAL B C 1
ATOM 2064 O O . VAL B 1 69 ? 8.406 7.766 -2.836 1 97.06 69 VAL B O 1
ATOM 2067 N N . ASN B 1 70 ? 7.066 8.273 -4.539 1 95.75 70 ASN B N 1
ATOM 2068 C CA . ASN B 1 70 ? 5.867 8.352 -3.717 1 95.75 70 ASN B CA 1
ATOM 2069 C C . ASN B 1 70 ? 5.578 7.031 -3.008 1 95.75 70 ASN B C 1
ATOM 2071 O O . ASN B 1 70 ? 5.727 5.961 -3.598 1 95.75 70 ASN B O 1
ATOM 2075 N N . ASN B 1 71 ? 5.086 7.125 -1.793 1 95.75 71 ASN B N 1
ATOM 2076 C CA . ASN B 1 71 ? 4.879 5.938 -0.974 1 95.75 71 ASN B CA 1
ATOM 2077 C C . ASN B 1 71 ? 3.902 4.965 -1.634 1 95.75 71 ASN B C 1
ATOM 2079 O O . ASN B 1 71 ? 4.074 3.748 -1.542 1 95.75 71 ASN B O 1
ATOM 2083 N N . ALA B 1 72 ? 2.877 5.492 -2.256 1 96.81 72 ALA B N 1
ATOM 2084 C CA . ALA B 1 72 ? 1.856 4.637 -2.855 1 96.81 72 ALA B CA 1
ATOM 2085 C C . ALA B 1 72 ? 2.414 3.879 -4.055 1 96.81 72 ALA B C 1
ATOM 2087 O O . ALA B 1 72 ? 1.92 2.803 -4.402 1 96.81 72 ALA B O 1
ATOM 2088 N N . VAL B 1 73 ? 3.418 4.402 -4.727 1 97.69 73 VAL B N 1
ATOM 2089 C CA . VAL B 1 73 ? 4.012 3.799 -5.914 1 97.69 73 VAL B CA 1
ATOM 2090 C C . VAL B 1 73 ? 4.652 2.463 -5.547 1 97.69 73 VAL B C 1
ATOM 2092 O O . VAL B 1 73 ? 4.637 1.52 -6.34 1 97.69 73 VAL B O 1
ATOM 2095 N N . TYR B 1 74 ? 5.121 2.369 -4.34 1 98.31 74 TYR B N 1
ATOM 2096 C CA . TYR B 1 74 ? 5.805 1.149 -3.922 1 98.31 74 TYR B CA 1
ATOM 2097 C C . TYR B 1 74 ? 4.844 -0.034 -3.906 1 98.31 74 TYR B C 1
ATOM 2099 O O . TYR B 1 74 ? 5.254 -1.178 -4.113 1 98.31 74 TYR B O 1
ATOM 2107 N N . ALA B 1 75 ? 3.557 0.24 -3.645 1 97.88 75 ALA B N 1
ATOM 2108 C CA . ALA B 1 75 ? 2.566 -0.83 -3.738 1 97.88 75 ALA B CA 1
ATOM 2109 C C . ALA B 1 75 ? 2.488 -1.382 -5.16 1 97.88 75 ALA B C 1
ATOM 2111 O O . ALA B 1 75 ? 2.303 -2.586 -5.355 1 97.88 75 ALA B O 1
ATOM 2112 N N . ASN B 1 76 ? 2.646 -0.524 -6.125 1 97 76 ASN B N 1
ATOM 2113 C CA . ASN B 1 76 ? 2.678 -0.961 -7.516 1 97 76 ASN B CA 1
ATOM 2114 C C . ASN B 1 76 ? 3.908 -1.815 -7.809 1 97 76 ASN B C 1
ATOM 2116 O O . ASN B 1 76 ? 3.814 -2.83 -8.5 1 97 76 ASN B O 1
ATOM 2120 N N . TYR B 1 77 ? 5.035 -1.361 -7.301 1 97.75 77 TYR B N 1
ATOM 2121 C CA . TYR B 1 77 ? 6.246 -2.162 -7.457 1 97.75 77 TYR B CA 1
ATOM 2122 C C . TYR B 1 77 ? 6.039 -3.572 -6.918 1 97.75 77 TYR B C 1
ATOM 2124 O O . TYR B 1 77 ? 6.363 -4.555 -7.59 1 97.75 77 TYR B O 1
ATOM 2132 N N . CYS B 1 78 ? 5.473 -3.623 -5.73 1 97.06 78 CYS B N 1
ATOM 2133 C CA . CYS B 1 78 ? 5.281 -4.91 -5.07 1 97.06 78 CYS B CA 1
ATOM 2134 C C . CYS B 1 78 ? 4.309 -5.785 -5.852 1 97.06 78 CYS B C 1
ATOM 2136 O O . CYS B 1 78 ? 4.523 -6.988 -5.988 1 97.06 78 CYS B O 1
ATOM 2138 N N . GLN B 1 79 ? 3.275 -5.211 -6.293 1 95.06 79 GLN B N 1
ATOM 2139 C CA . GLN B 1 79 ? 2.311 -5.961 -7.09 1 95.06 79 GLN B CA 1
ATOM 2140 C C . GLN B 1 79 ? 2.963 -6.543 -8.344 1 95.06 79 GLN B C 1
ATOM 2142 O O . GLN B 1 79 ? 2.793 -7.727 -8.641 1 95.06 79 GLN B O 1
ATOM 2147 N N . HIS B 1 80 ? 3.643 -5.676 -9.055 1 94.44 80 HIS B N 1
ATOM 2148 C CA . HIS B 1 80 ? 4.34 -6.125 -10.25 1 94.44 80 HIS B CA 1
ATOM 2149 C C . HIS B 1 80 ? 5.336 -7.23 -9.93 1 94.44 80 HIS B C 1
ATOM 2151 O O . HIS B 1 80 ? 5.391 -8.25 -10.625 1 94.44 80 HIS B O 1
ATOM 2157 N N . GLY B 1 81 ? 6.078 -7.043 -8.836 1 93.38 81 GLY B N 1
ATOM 2158 C CA . GLY B 1 81 ? 7.031 -8.055 -8.406 1 93.38 81 GLY B CA 1
ATOM 2159 C C . GLY B 1 81 ? 6.383 -9.391 -8.094 1 93.38 81 GLY B C 1
ATOM 2160 O O . GLY B 1 81 ? 6.918 -10.445 -8.445 1 93.38 81 GLY B O 1
ATOM 2161 N N . ARG B 1 82 ? 5.277 -9.367 -7.457 1 91.75 82 ARG B N 1
ATOM 2162 C CA . ARG B 1 82 ? 4.555 -10.586 -7.133 1 91.75 82 ARG B CA 1
ATOM 2163 C C . ARG B 1 82 ? 4.109 -11.312 -8.398 1 91.75 82 ARG B C 1
ATOM 2165 O O . ARG B 1 82 ? 4.215 -12.539 -8.492 1 91.75 82 ARG B O 1
ATOM 2172 N N . HIS B 1 83 ? 3.592 -10.531 -9.344 1 90.19 83 HIS B N 1
ATOM 2173 C CA . HIS B 1 83 ? 3.15 -11.109 -10.602 1 90.19 83 HIS B CA 1
ATOM 2174 C C . HIS B 1 83 ? 4.305 -11.789 -11.336 1 90.19 83 HIS B C 1
ATOM 2176 O O . HIS B 1 83 ? 4.18 -12.938 -11.773 1 90.19 83 HIS B O 1
ATOM 2182 N N . GLU B 1 84 ? 5.379 -11.086 -11.414 1 90.38 84 GLU B N 1
ATOM 2183 C CA . GLU B 1 84 ? 6.555 -11.641 -12.078 1 90.38 84 GLU B CA 1
ATOM 2184 C C . GLU B 1 84 ? 7.055 -12.891 -11.359 1 90.38 84 GLU B C 1
ATOM 2186 O O . GLU B 1 84 ? 7.449 -13.867 -12 1 90.38 84 GLU B O 1
ATOM 2191 N N . PHE B 1 85 ? 7.02 -12.82 -10.094 1 88.94 85 PHE B N 1
ATOM 2192 C CA . PHE B 1 85 ? 7.441 -13.961 -9.289 1 88.94 85 PHE B CA 1
ATOM 2193 C C . PHE B 1 85 ? 6.547 -15.172 -9.555 1 88.94 85 PHE B C 1
ATOM 2195 O O . PHE B 1 85 ? 7.035 -16.266 -9.828 1 88.94 85 PHE B O 1
ATOM 2202 N N . MET B 1 86 ? 5.277 -14.984 -9.492 1 88.19 86 MET B N 1
ATOM 2203 C CA . MET B 1 86 ? 4.328 -16.062 -9.734 1 88.19 86 MET B CA 1
ATOM 2204 C C . MET B 1 86 ? 4.523 -16.672 -11.125 1 88.19 86 MET B C 1
ATOM 2206 O O . MET B 1 86 ? 4.516 -17.891 -11.289 1 88.19 86 MET B O 1
ATOM 2210 N N . GLU B 1 87 ? 4.734 -15.82 -12.07 1 87.5 87 GLU B N 1
ATOM 2211 C CA . GLU B 1 87 ? 4.988 -16.297 -13.43 1 87.5 87 GLU B CA 1
ATOM 2212 C C . GLU B 1 87 ? 6.27 -17.109 -13.492 1 87.5 87 GLU B C 1
ATOM 2214 O O . GLU B 1 87 ? 6.32 -18.141 -14.172 1 87.5 87 GLU B O 1
ATOM 2219 N N . SER B 1 88 ? 7.203 -16.703 -12.789 1 85.62 88 SER B N 1
ATOM 2220 C CA . SER B 1 88 ? 8.508 -17.359 -12.836 1 85.62 88 SER B CA 1
ATOM 2221 C C . SER B 1 88 ? 8.445 -18.766 -12.258 1 85.62 88 SER B C 1
ATOM 2223 O O . SER B 1 88 ? 9.242 -19.625 -12.625 1 85.62 88 SER B O 1
ATOM 2225 N N . ILE B 1 89 ? 7.555 -18.984 -11.383 1 83.12 89 ILE B N 1
ATOM 2226 C CA . ILE B 1 89 ? 7.477 -20.297 -10.773 1 83.12 89 ILE B CA 1
ATOM 2227 C C . ILE B 1 89 ? 6.387 -21.125 -11.453 1 83.12 89 ILE B C 1
ATOM 2229 O O . ILE B 1 89 ? 6.004 -22.188 -10.961 1 83.12 89 ILE B O 1
ATOM 2233 N N . GLY B 1 90 ? 5.785 -20.547 -12.516 1 83.56 90 GLY B N 1
ATOM 2234 C CA . GLY B 1 90 ? 4.902 -21.344 -13.359 1 83.56 90 GLY B CA 1
ATOM 2235 C C . GLY B 1 90 ? 3.434 -21.094 -13.086 1 83.56 90 GLY B C 1
ATOM 2236 O O . GLY B 1 90 ? 2.574 -21.859 -13.508 1 83.56 90 GLY B O 1
ATOM 2237 N N . ILE B 1 91 ? 3.25 -20.156 -12.25 1 83.19 91 ILE B N 1
ATOM 2238 C CA . ILE B 1 91 ? 1.857 -19.828 -11.969 1 83.19 91 ILE B CA 1
ATOM 2239 C C . ILE B 1 91 ? 1.445 -18.609 -12.805 1 83.19 91 ILE B C 1
ATOM 2241 O O . ILE B 1 91 ? 1.998 -17.516 -12.641 1 83.19 91 ILE B O 1
ATOM 2245 N N . ASN B 1 92 ? 0.582 -18.875 -13.719 1 78.62 92 ASN B N 1
ATOM 2246 C CA . ASN B 1 92 ? 0.028 -17.797 -14.523 1 78.62 92 ASN B CA 1
ATOM 2247 C C . ASN B 1 92 ? -1.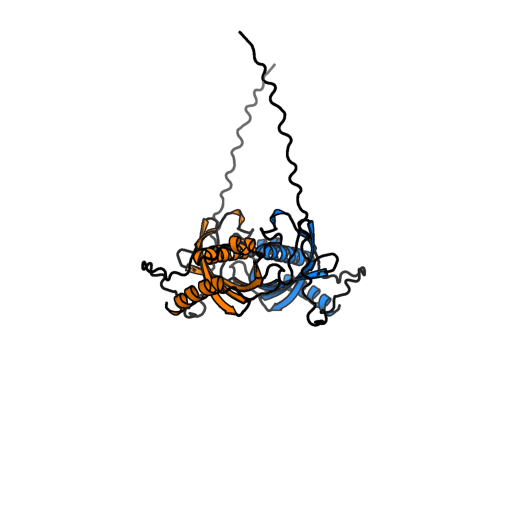271 -17.266 -13.93 1 78.62 92 ASN B C 1
ATOM 2249 O O . ASN B 1 92 ? -2.311 -17.922 -14.008 1 78.62 92 ASN B O 1
ATOM 2253 N N . CYS B 1 93 ? -1.22 -16.109 -13.438 1 71.31 93 CYS B N 1
ATOM 2254 C CA . CYS B 1 93 ? -2.357 -15.523 -12.734 1 71.31 93 CYS B CA 1
ATOM 2255 C C . CYS B 1 93 ? -3.529 -15.297 -13.688 1 71.31 93 CYS B C 1
ATOM 2257 O O . CYS B 1 93 ? -4.688 -15.383 -13.273 1 71.31 93 CYS B O 1
ATOM 2259 N N . ASP B 1 94 ? -3.238 -15.117 -14.945 1 73 94 ASP B N 1
ATOM 2260 C CA . ASP B 1 94 ? -4.297 -14.984 -15.938 1 73 94 ASP B CA 1
ATOM 2261 C C . ASP B 1 94 ? -5.008 -16.312 -16.172 1 73 94 ASP B C 1
ATOM 2263 O O . ASP B 1 94 ? -6.227 -16.359 -16.344 1 73 94 ASP B O 1
ATOM 2267 N N . GLU B 1 95 ? -4.199 -17.359 -16.203 1 72.12 95 GLU B N 1
ATOM 2268 C CA . GLU B 1 95 ? -4.77 -18.688 -16.375 1 72.12 95 GLU B CA 1
ATOM 2269 C C . GLU B 1 95 ? -5.621 -19.078 -15.164 1 72.12 95 GLU B C 1
ATOM 2271 O O . GLU B 1 95 ? -6.672 -19.719 -15.32 1 72.12 95 GLU B O 1
ATOM 2276 N N . VAL B 1 96 ? -5.129 -18.656 -14.039 1 74.31 96 VAL B N 1
ATOM 2277 C CA . VAL B 1 96 ? -5.863 -18.906 -12.805 1 74.31 96 VAL B CA 1
ATOM 2278 C C . VAL B 1 96 ? -7.219 -18.219 -12.852 1 74.31 96 VAL B C 1
ATOM 2280 O O . VAL B 1 96 ? -8.242 -18.797 -12.492 1 74.31 96 VAL B O 1
ATOM 2283 N N . SER B 1 97 ? -7.223 -17.062 -13.414 1 72.62 97 SER B N 1
ATOM 2284 C CA . SER B 1 97 ? -8.453 -16.281 -13.531 1 72.62 97 SER B CA 1
ATOM 2285 C C . SER B 1 97 ? -9.422 -16.938 -14.508 1 72.62 97 SER B C 1
ATOM 2287 O O . SER B 1 97 ? -10.633 -16.969 -14.273 1 72.62 97 SER B O 1
ATOM 2289 N N . ARG B 1 98 ? -8.992 -17.547 -15.578 1 76.19 98 ARG B N 1
ATOM 2290 C CA . ARG B 1 98 ? -9.812 -18.188 -16.594 1 76.19 98 ARG B CA 1
ATOM 2291 C C . ARG B 1 98 ? -10.516 -19.422 -16.031 1 76.19 98 ARG B C 1
ATOM 2293 O O . ARG B 1 98 ? -11.602 -19.781 -16.5 1 76.19 98 ARG B O 1
ATOM 2300 N N . SER B 1 99 ? -9.875 -20 -15.102 1 76.19 99 SER B N 1
ATOM 2301 C CA . SER B 1 99 ? -10.484 -21.156 -14.461 1 76.19 99 SER B CA 1
ATOM 2302 C C . SER B 1 99 ? -11.555 -20.75 -13.453 1 76.19 99 SER B C 1
ATOM 2304 O O . SER B 1 99 ? -12.258 -21.594 -12.898 1 76.19 99 SER B O 1
ATOM 2306 N N . GLY B 1 100 ? -11.711 -19.469 -13.258 1 78.81 100 GLY B N 1
ATOM 2307 C CA . GLY B 1 100 ? -12.688 -18.922 -12.328 1 78.81 100 GLY B CA 1
ATOM 2308 C C . GLY B 1 100 ? -12.141 -18.75 -10.922 1 78.81 100 GLY B C 1
ATOM 2309 O O . GLY B 1 100 ? -12.859 -18.312 -10.023 1 78.81 100 GLY B O 1
ATOM 2310 N N . GLU B 1 101 ? -10.891 -19.203 -10.75 1 85.19 101 GLU B N 1
ATOM 2311 C CA . GLU B 1 101 ? -10.25 -19.031 -9.453 1 85.19 101 GLU B CA 1
ATOM 2312 C C . GLU B 1 101 ? -9.453 -17.734 -9.406 1 85.19 101 GLU B C 1
ATOM 2314 O O . GLU B 1 101 ? -9.312 -17.047 -10.414 1 85.19 101 GLU B O 1
ATOM 2319 N N . ALA B 1 102 ? -9.133 -17.344 -8.172 1 86.69 102 ALA B N 1
ATOM 2320 C CA . ALA B 1 102 ? -8.414 -16.094 -8.047 1 86.69 102 ALA B CA 1
ATOM 2321 C C . ALA B 1 102 ? -7.543 -16.078 -6.789 1 86.69 102 ALA B C 1
ATOM 2323 O O . ALA B 1 102 ? -7.793 -16.828 -5.848 1 86.69 102 ALA B O 1
ATOM 2324 N N . LEU B 1 103 ? -6.488 -15.375 -6.906 1 89.44 103 LEU B N 1
ATOM 2325 C CA . LEU B 1 103 ? -5.672 -15.047 -5.742 1 89.44 103 LEU B CA 1
ATOM 2326 C C . LEU B 1 103 ? -5.895 -13.602 -5.316 1 89.44 103 LEU B C 1
ATOM 2328 O O . LEU B 1 103 ? -5.57 -12.672 -6.059 1 89.44 103 LEU B O 1
ATOM 2332 N N . ALA B 1 104 ? -6.496 -13.406 -4.121 1 92.75 104 ALA B N 1
ATOM 2333 C CA . ALA B 1 104 ? -6.77 -12.07 -3.602 1 92.75 104 ALA B CA 1
ATOM 2334 C C . ALA B 1 104 ? -5.855 -11.742 -2.424 1 92.75 104 ALA B C 1
ATOM 2336 O O . ALA B 1 104 ? -5.555 -12.609 -1.604 1 92.75 104 ALA B O 1
ATOM 2337 N N . ILE B 1 105 ? -5.438 -10.492 -2.365 1 96.5 105 ILE B N 1
ATOM 2338 C CA . ILE B 1 105 ? -4.645 -10.055 -1.221 1 96.5 105 ILE B CA 1
ATOM 2339 C C . ILE B 1 105 ? -5.57 -9.633 -0.081 1 96.5 105 ILE B C 1
ATOM 2341 O O . ILE B 1 105 ? -6.453 -8.789 -0.267 1 96.5 105 ILE B O 1
ATOM 2345 N N . SER B 1 106 ? -5.402 -10.195 1.094 1 97.56 106 SER B N 1
ATOM 2346 C CA . SER B 1 106 ? -6.258 -9.867 2.23 1 97.56 106 SER B CA 1
ATOM 2347 C C . SER B 1 106 ? -5.582 -8.883 3.172 1 97.56 106 SER B C 1
ATOM 2349 O O . SER B 1 106 ? -6.254 -8.125 3.877 1 97.56 106 SER B O 1
ATOM 2351 N N . GLU B 1 107 ? -4.305 -8.961 3.219 1 98.38 107 GLU B N 1
ATOM 2352 C CA . GLU B 1 107 ? -3.523 -8.047 4.047 1 98.38 107 GLU B CA 1
ATOM 2353 C C . GLU B 1 107 ? -2.172 -7.742 3.406 1 98.38 107 GLU B C 1
ATOM 2355 O O . GLU B 1 107 ? -1.573 -8.609 2.766 1 98.38 107 GLU B O 1
ATOM 2360 N N . PHE B 1 108 ? -1.733 -6.574 3.623 1 98.62 108 PHE B N 1
ATOM 2361 C CA . PHE B 1 108 ? -0.461 -6.145 3.057 1 98.62 108 PHE B CA 1
ATOM 2362 C C . PHE B 1 108 ? 0.208 -5.105 3.951 1 98.62 108 PHE B C 1
ATOM 2364 O O . PHE B 1 108 ? -0.4 -4.09 4.293 1 98.62 108 PHE B O 1
ATOM 2371 N N . THR B 1 109 ? 1.438 -5.371 4.359 1 98.69 109 THR B N 1
ATOM 2372 C CA . THR B 1 109 ? 2.213 -4.48 5.215 1 98.69 109 THR B CA 1
ATOM 2373 C C . THR B 1 109 ? 3.498 -4.043 4.516 1 98.69 109 THR B C 1
ATOM 2375 O O . THR B 1 109 ? 4.219 -4.871 3.955 1 98.69 109 THR B O 1
ATOM 2378 N N . ILE B 1 110 ? 3.771 -2.793 4.59 1 98.69 110 ILE B N 1
ATOM 2379 C CA . ILE B 1 110 ? 4.988 -2.252 3.998 1 98.69 110 ILE B CA 1
ATOM 2380 C C . ILE B 1 110 ? 5.777 -1.479 5.051 1 98.69 110 ILE B C 1
ATOM 2382 O O . ILE B 1 110 ? 5.223 -0.635 5.758 1 98.69 110 ILE B O 1
ATOM 2386 N N . LYS B 1 111 ? 6.98 -1.76 5.145 1 98.69 111 LYS B N 1
ATOM 2387 C CA . LYS B 1 111 ? 7.941 -0.986 5.922 1 98.69 111 LYS B CA 1
ATOM 2388 C C . LYS B 1 111 ? 8.891 -0.215 5.012 1 98.69 111 LYS B C 1
ATOM 2390 O O . LYS B 1 111 ? 9.625 -0.812 4.219 1 98.69 111 LYS B O 1
ATOM 2395 N N . PHE B 1 112 ? 8.852 1.049 5.176 1 98.06 112 PHE B N 1
ATOM 2396 C CA . PHE B 1 112 ? 9.727 1.91 4.383 1 98.06 112 PHE B CA 1
ATOM 2397 C C . PHE B 1 112 ? 11.031 2.189 5.125 1 98.06 112 PHE B C 1
ATOM 2399 O O . PHE B 1 112 ? 11.023 2.826 6.18 1 98.06 112 PHE B O 1
ATOM 2406 N N . LEU B 1 113 ? 12.125 1.83 4.504 1 97.31 113 LEU B N 1
ATOM 2407 C CA . LEU B 1 113 ? 13.398 1.905 5.211 1 97.31 113 LEU B CA 1
ATOM 2408 C C . LEU B 1 113 ? 14.219 3.098 4.727 1 97.31 113 LEU B C 1
ATOM 2410 O O . LEU B 1 113 ? 14.898 3.756 5.52 1 97.31 113 LEU B O 1
ATOM 2414 N N . ALA B 1 114 ? 14.242 3.307 3.459 1 95.75 114 ALA B N 1
ATOM 2415 C CA . ALA B 1 114 ? 14.938 4.422 2.82 1 95.75 114 ALA B CA 1
ATOM 2416 C C . ALA B 1 114 ? 14.25 4.82 1.515 1 95.75 114 ALA B C 1
ATOM 2418 O O . ALA B 1 114 ? 13.562 4.004 0.893 1 95.75 114 ALA B O 1
ATOM 2419 N N . PRO B 1 115 ? 14.398 6.027 1.152 1 95.12 115 PRO B N 1
ATOM 2420 C CA . PRO B 1 115 ? 13.734 6.469 -0.075 1 95.12 115 PRO B CA 1
ATOM 2421 C C . PRO B 1 115 ? 14.516 6.109 -1.335 1 95.12 115 PRO B C 1
ATOM 2423 O O . PRO B 1 115 ? 15.742 5.969 -1.283 1 95.12 115 PRO B O 1
ATOM 2426 N N . LEU B 1 116 ? 13.859 5.789 -2.441 1 96.31 116 LEU B N 1
ATOM 2427 C CA . LEU B 1 116 ? 14.445 5.871 -3.775 1 96.31 116 LEU B CA 1
ATOM 2428 C C . LEU B 1 116 ? 14.367 7.293 -4.312 1 96.31 116 LEU B C 1
ATOM 2430 O O . LEU B 1 116 ? 13.305 7.914 -4.305 1 96.31 116 LEU B O 1
ATOM 2434 N N . ARG B 1 117 ? 15.562 7.699 -4.734 1 90.81 117 ARG B N 1
ATOM 2435 C CA . ARG B 1 117 ? 15.672 9.078 -5.184 1 90.81 117 ARG B CA 1
ATOM 2436 C C . ARG B 1 117 ? 16.047 9.148 -6.664 1 90.81 117 ARG B C 1
ATOM 2438 O O . ARG B 1 117 ? 16.688 8.242 -7.188 1 90.81 117 ARG B O 1
ATOM 2445 N N . GLN B 1 118 ? 15.57 10.133 -7.414 1 87.81 118 GLN B N 1
ATOM 2446 C CA . GLN B 1 118 ? 16.016 10.508 -8.75 1 87.81 118 GLN B CA 1
ATOM 2447 C C . GLN B 1 118 ? 15.43 9.586 -9.812 1 87.81 118 GLN B C 1
ATOM 2449 O O . GLN B 1 118 ? 15.398 8.367 -9.641 1 87.81 118 GLN B O 1
ATOM 2454 N N . SER B 1 119 ? 15.133 10.094 -10.758 1 90.81 119 SER B N 1
ATOM 2455 C CA . SER B 1 119 ? 14.703 9.359 -11.945 1 90.81 119 SER B CA 1
ATOM 2456 C C . SER B 1 119 ? 15.852 8.547 -12.539 1 90.81 119 SER B C 1
ATOM 2458 O O . SER B 1 119 ? 17 9.008 -12.57 1 90.81 119 SER B O 1
ATOM 2460 N N . GLY B 1 120 ? 15.57 7.312 -12.898 1 92.5 120 GLY B N 1
ATOM 2461 C CA . GLY B 1 120 ? 16.578 6.473 -13.523 1 92.5 120 GLY B CA 1
ATOM 2462 C C . GLY B 1 120 ? 17.328 5.598 -12.531 1 92.5 120 GLY B C 1
ATOM 2463 O O . GLY B 1 120 ? 18.062 4.695 -12.922 1 92.5 120 GLY B O 1
ATOM 2464 N N . CYS B 1 121 ? 17.094 5.871 -11.234 1 95.19 121 CYS B N 1
ATOM 2465 C CA . CYS B 1 121 ? 17.703 5.031 -10.211 1 95.19 121 CYS B CA 1
ATOM 2466 C C . CYS B 1 121 ? 17.25 3.584 -10.344 1 95.19 121 CYS B C 1
ATOM 2468 O O . CYS B 1 121 ? 16.047 3.318 -10.484 1 95.19 121 CYS B O 1
ATOM 2470 N N . LYS B 1 122 ? 18.234 2.688 -10.32 1 97.69 122 LYS B N 1
ATOM 2471 C CA . LYS B 1 122 ? 17.906 1.271 -10.477 1 97.69 122 LYS B CA 1
ATOM 2472 C C . LYS B 1 122 ? 17.75 0.59 -9.117 1 97.69 122 LYS B C 1
ATOM 2474 O O . LYS B 1 122 ? 18.422 0.95 -8.156 1 97.69 122 LYS B O 1
ATOM 2479 N N . PHE B 1 123 ? 16.859 -0.343 -9.109 1 97.94 123 PHE B N 1
ATOM 2480 C CA . PHE B 1 123 ? 16.656 -1.125 -7.891 1 97.94 123 PHE B CA 1
ATOM 2481 C C . PHE B 1 123 ? 16.203 -2.543 -8.227 1 97.94 123 PHE B C 1
ATOM 2483 O O . PHE B 1 123 ? 15.773 -2.812 -9.352 1 97.94 123 PHE B O 1
ATOM 2490 N N . VAL B 1 124 ? 16.375 -3.441 -7.281 1 97.12 124 VAL B N 1
ATOM 2491 C CA . VAL B 1 124 ? 15.977 -4.828 -7.477 1 97.12 124 VAL B CA 1
ATOM 2492 C C . VAL B 1 124 ? 14.867 -5.188 -6.492 1 97.12 124 VAL B C 1
ATOM 2494 O O . VAL B 1 124 ? 14.867 -4.73 -5.348 1 97.12 124 VAL B O 1
ATOM 2497 N N . MET B 1 125 ? 13.938 -5.906 -6.953 1 96.06 125 MET B N 1
ATOM 2498 C CA . MET B 1 125 ? 12.852 -6.445 -6.137 1 96.06 125 MET B CA 1
ATOM 2499 C C . MET B 1 125 ? 12.984 -7.957 -5.984 1 96.06 125 MET B C 1
ATOM 2501 O O . MET B 1 125 ? 13.141 -8.672 -6.977 1 96.06 125 MET B O 1
ATOM 2505 N N . LYS B 1 126 ? 12.906 -8.359 -4.75 1 93.5 126 LYS B N 1
ATOM 2506 C CA . LYS B 1 126 ? 12.938 -9.781 -4.426 1 93.5 126 LYS B CA 1
ATOM 2507 C C . LYS B 1 126 ? 11.633 -10.234 -3.771 1 93.5 126 LYS B C 1
ATOM 2509 O O . LYS B 1 126 ? 11.07 -9.516 -2.943 1 93.5 126 LYS B O 1
ATOM 2514 N N . SER B 1 127 ? 11.188 -11.391 -4.184 1 93.12 127 SER B N 1
ATOM 2515 C CA . SER B 1 127 ? 9.961 -11.945 -3.623 1 93.12 127 SER B CA 1
ATOM 2516 C C . SER B 1 127 ? 10.148 -13.406 -3.225 1 93.12 127 SER B C 1
ATOM 2518 O O . SER B 1 127 ? 10.906 -14.141 -3.861 1 93.12 127 SER B O 1
ATOM 2520 N N . ARG B 1 128 ? 9.414 -13.742 -2.197 1 89.69 128 ARG B N 1
ATOM 2521 C CA . ARG B 1 128 ? 9.391 -15.156 -1.823 1 89.69 128 ARG B CA 1
ATOM 2522 C C . ARG B 1 128 ? 8.078 -15.516 -1.137 1 89.69 128 ARG B C 1
ATOM 2524 O O . ARG B 1 128 ? 7.379 -14.641 -0.617 1 89.69 128 ARG B O 1
ATOM 2531 N N . ILE B 1 129 ? 7.812 -16.797 -1.175 1 89.88 129 ILE B N 1
ATOM 2532 C CA . ILE B 1 129 ? 6.684 -17.328 -0.427 1 89.88 129 ILE B CA 1
ATOM 2533 C C . ILE B 1 129 ? 7.168 -17.859 0.925 1 89.88 129 ILE B C 1
ATOM 2535 O O . ILE B 1 129 ? 8.102 -18.656 0.991 1 89.88 129 ILE B O 1
ATOM 2539 N N . SER B 1 130 ? 6.52 -17.391 1.961 1 90.44 130 SER B N 1
ATOM 2540 C CA . SER B 1 130 ? 6.977 -17.797 3.287 1 90.44 130 SER B CA 1
ATOM 2541 C C . SER B 1 130 ? 6.129 -18.938 3.84 1 90.44 130 SER B C 1
ATOM 2543 O O . SER B 1 130 ? 6.508 -19.578 4.816 1 90.44 130 SER B O 1
ATOM 2545 N N . GLY B 1 131 ? 4.965 -19.188 3.266 1 89.12 131 GLY B N 1
ATOM 2546 C CA . GLY B 1 131 ? 4.141 -20.297 3.703 1 89.12 131 GLY B CA 1
ATOM 2547 C C . GLY B 1 131 ? 2.822 -20.406 2.961 1 89.12 131 GLY B C 1
ATOM 2548 O O . GLY B 1 131 ? 2.326 -19.406 2.436 1 89.12 131 GLY B O 1
ATOM 2549 N N . VAL B 1 132 ? 2.336 -21.609 2.895 1 90.75 132 VAL B N 1
ATOM 2550 C CA . VAL B 1 132 ? 1.01 -21.875 2.35 1 90.75 132 VAL B CA 1
ATOM 2551 C C . VAL B 1 132 ? 0.186 -22.672 3.359 1 90.75 132 VAL B C 1
ATOM 2553 O O . VAL B 1 132 ? 0.63 -23.719 3.854 1 90.75 132 VAL B O 1
ATOM 2556 N N . PHE B 1 133 ? -0.94 -22.094 3.693 1 91.62 133 PHE B N 1
ATOM 2557 C CA . PHE B 1 133 ? -1.829 -22.75 4.641 1 91.62 133 PHE B CA 1
ATOM 2558 C C . PHE B 1 133 ? -3.24 -22.859 4.074 1 91.62 133 PHE B C 1
ATOM 2560 O O . PHE B 1 133 ? -4 -21.891 4.102 1 91.62 133 PHE B O 1
ATOM 2567 N N . VAL B 1 134 ? -3.754 -24.047 3.738 1 92.94 134 VAL B N 1
ATOM 2568 C CA . VAL B 1 134 ? -5.051 -24.438 3.197 1 92.94 134 VAL B CA 1
ATOM 2569 C C . VAL B 1 134 ? -5.457 -23.484 2.084 1 92.94 134 VAL B C 1
ATOM 2571 O O . VAL B 1 134 ? -5.211 -23.75 0.905 1 92.94 134 VAL B O 1
ATOM 2574 N N . ALA B 1 135 ? -5.883 -22.203 2.465 1 94.81 135 ALA B N 1
ATOM 2575 C CA . ALA B 1 135 ? -6.348 -21.25 1.466 1 94.81 135 ALA B CA 1
ATOM 2576 C C . ALA B 1 135 ? -5.449 -20.016 1.433 1 94.81 135 ALA B C 1
ATOM 2578 O O . ALA B 1 135 ? -5.609 -19.141 0.573 1 94.81 135 ALA B O 1
ATOM 2579 N N . ARG B 1 136 ? -4.469 -19.969 2.373 1 95.56 136 ARG B N 1
ATOM 2580 C CA . ARG B 1 136 ? -3.693 -18.734 2.527 1 95.56 136 ARG B CA 1
ATOM 2581 C C . ARG B 1 136 ? -2.258 -18.938 2.053 1 95.56 136 ARG B C 1
ATOM 2583 O O . ARG B 1 136 ? -1.647 -19.969 2.314 1 95.56 136 ARG B O 1
ATOM 2590 N N . ILE B 1 137 ? -1.826 -17.953 1.369 1 93.62 137 ILE B N 1
ATOM 2591 C CA . ILE B 1 137 ? -0.445 -17.891 0.9 1 93.62 137 ILE B CA 1
ATOM 2592 C C . ILE B 1 137 ? 0.252 -16.672 1.486 1 93.62 137 ILE B C 1
ATOM 2594 O O . ILE B 1 137 ? -0.234 -15.547 1.347 1 93.62 137 ILE B O 1
ATOM 2598 N N . TYR B 1 138 ? 1.374 -16.938 2.16 1 95.12 138 TYR B N 1
ATOM 2599 C CA . TYR B 1 138 ? 2.133 -15.852 2.762 1 95.12 138 TYR B CA 1
ATOM 2600 C C . TYR B 1 138 ? 3.355 -15.508 1.92 1 95.12 138 TYR B C 1
ATOM 2602 O O . TYR B 1 138 ? 4.098 -16.391 1.502 1 95.12 138 TYR B O 1
ATOM 2610 N N . PHE B 1 139 ? 3.537 -14.18 1.682 1 93.69 139 PHE B N 1
ATOM 2611 C CA . PHE B 1 139 ? 4.672 -13.773 0.86 1 93.69 139 PHE B CA 1
ATOM 2612 C C . PHE B 1 139 ? 5.441 -12.641 1.529 1 93.69 139 PHE B C 1
ATOM 2614 O O . PHE B 1 139 ? 4.891 -11.898 2.348 1 93.69 139 PHE B O 1
ATOM 2621 N N . GLU B 1 140 ? 6.684 -12.539 1.19 1 95.88 140 GLU B N 1
ATOM 2622 C CA . GLU B 1 140 ? 7.598 -11.477 1.592 1 95.88 140 GLU B CA 1
ATOM 2623 C C . GLU B 1 140 ? 8.297 -10.867 0.381 1 95.88 140 GLU B C 1
ATOM 2625 O O . GLU B 1 140 ? 8.648 -11.57 -0.564 1 95.88 140 GLU B O 1
ATOM 2630 N N . GLN B 1 141 ? 8.461 -9.586 0.452 1 96.56 141 GLN B N 1
ATOM 2631 C CA . GLN B 1 141 ? 9.109 -8.883 -0.648 1 96.56 141 GLN B CA 1
ATOM 2632 C C . GLN B 1 141 ? 10.086 -7.832 -0.127 1 96.56 141 GLN B C 1
ATOM 2634 O O . GLN B 1 141 ? 9.852 -7.223 0.919 1 96.56 141 GLN B O 1
ATOM 2639 N N . PHE B 1 142 ? 11.109 -7.648 -0.955 1 97.56 142 PHE B N 1
ATOM 2640 C CA . PHE B 1 142 ? 12.18 -6.73 -0.587 1 97.56 142 PHE B CA 1
ATOM 2641 C C . PHE B 1 142 ? 12.625 -5.906 -1.789 1 97.56 142 PHE B C 1
ATOM 2643 O O . PHE B 1 142 ? 12.703 -6.418 -2.908 1 97.56 142 PHE B O 1
ATOM 2650 N N . ILE B 1 143 ? 12.938 -4.688 -1.53 1 97.81 143 ILE B N 1
ATOM 2651 C CA . ILE B 1 143 ? 13.531 -3.83 -2.551 1 97.81 143 ILE B CA 1
ATOM 2652 C C . ILE B 1 143 ? 14.898 -3.344 -2.082 1 97.81 143 ILE B C 1
ATOM 2654 O O . ILE B 1 143 ? 15.047 -2.877 -0.951 1 97.81 143 ILE B O 1
ATOM 2658 N N . PHE B 1 144 ? 15.867 -3.428 -2.98 1 98 144 PHE B N 1
ATOM 2659 C CA . PHE B 1 144 ? 17.219 -2.932 -2.742 1 98 144 PHE B CA 1
ATOM 2660 C C . PHE B 1 144 ? 17.641 -1.975 -3.846 1 98 144 PHE B C 1
ATOM 2662 O O . PHE B 1 144 ? 17.438 -2.248 -5.031 1 98 144 PHE B O 1
ATOM 2669 N N . LYS B 1 145 ? 18.234 -0.96 -3.41 1 98 145 LYS B N 1
ATOM 2670 C CA . LYS B 1 145 ? 18.75 0.003 -4.371 1 98 145 LYS B CA 1
ATOM 2671 C C . LYS B 1 145 ? 20.094 -0.461 -4.938 1 98 145 LYS B C 1
ATOM 2673 O O . LYS B 1 145 ? 20.953 -0.939 -4.195 1 98 145 LYS B O 1
ATOM 2678 N N . LEU B 1 146 ? 20.219 -0.409 -6.211 1 96.44 146 LEU B N 1
ATOM 2679 C CA . LEU B 1 146 ? 21.484 -0.73 -6.875 1 96.44 146 LEU B CA 1
ATOM 2680 C C . LEU B 1 146 ? 22.359 0.512 -7.012 1 96.44 146 LEU B C 1
ATOM 2682 O O . LEU B 1 1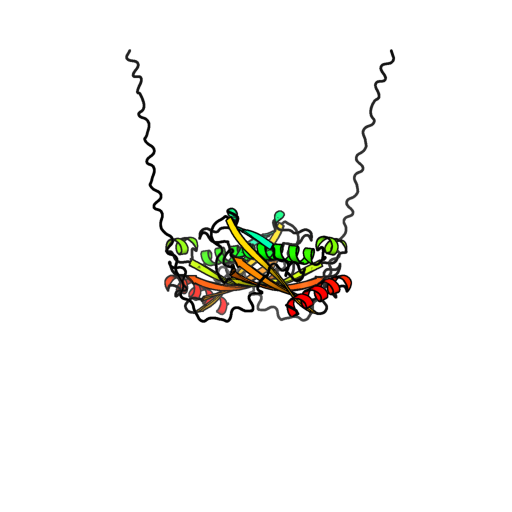46 ? 21.844 1.632 -7.078 1 96.44 146 LEU B O 1
ATOM 2686 N N . PRO B 1 147 ? 23.625 0.412 -6.977 1 94.94 147 PRO B N 1
ATOM 2687 C CA . PRO B 1 147 ? 24.375 -0.839 -7.023 1 94.94 147 PRO B CA 1
ATOM 2688 C C . PRO B 1 147 ? 24.75 -1.358 -5.633 1 94.94 147 PRO B C 1
ATOM 2690 O O . PRO B 1 147 ? 25.172 -2.506 -5.492 1 94.94 147 PRO B O 1
ATOM 2693 N N . ASN B 1 148 ? 24.531 -0.6 -4.641 1 95.38 148 ASN B N 1
ATOM 2694 C CA . ASN B 1 148 ? 25.062 -0.938 -3.328 1 95.38 148 ASN B CA 1
ATOM 2695 C C . ASN B 1 148 ? 24.109 -1.827 -2.539 1 95.38 148 ASN B C 1
ATOM 2697 O O . ASN B 1 148 ? 24.391 -2.197 -1.399 1 95.38 148 ASN B O 1
ATOM 2701 N N . LEU B 1 149 ? 23.016 -2.18 -3.094 1 96.19 149 LEU B N 1
ATOM 2702 C CA . LEU B 1 149 ? 22 -3.035 -2.475 1 96.19 149 LEU B CA 1
ATOM 2703 C C . LEU B 1 149 ? 21.562 -2.467 -1.131 1 96.19 149 LEU B C 1
ATOM 2705 O O . LEU B 1 149 ? 21.438 -3.205 -0.151 1 96.19 149 LEU B O 1
ATOM 2709 N N . GLU B 1 150 ? 21.422 -1.127 -1.086 1 97 150 GLU B N 1
ATOM 2710 C CA . GLU B 1 150 ? 20.828 -0.481 0.083 1 97 150 GLU B CA 1
ATOM 2711 C C . GLU B 1 150 ? 19.375 -0.912 0.277 1 97 150 GLU B C 1
ATOM 2713 O O . GLU B 1 150 ? 18.578 -0.859 -0.66 1 97 150 GLU B O 1
ATOM 2718 N N . PRO B 1 151 ? 19.047 -1.381 1.52 1 98.25 151 PRO B N 1
ATOM 2719 C CA . PRO B 1 151 ? 17.641 -1.765 1.732 1 98.25 151 PRO B CA 1
ATOM 2720 C C . PRO B 1 151 ? 16.688 -0.58 1.638 1 98.25 151 PRO B C 1
ATOM 2722 O O . PRO B 1 151 ? 16.938 0.466 2.246 1 98.25 151 PRO B O 1
ATOM 2725 N N . ILE B 1 152 ? 15.617 -0.729 0.879 1 98.12 152 ILE B N 1
ATOM 2726 C CA . ILE B 1 152 ? 14.664 0.342 0.62 1 98.12 152 ILE B CA 1
ATOM 2727 C C . ILE B 1 152 ? 13.312 -0.005 1.249 1 98.12 152 ILE B C 1
ATOM 2729 O O . ILE B 1 152 ? 12.633 0.868 1.79 1 98.12 152 ILE B O 1
ATOM 2733 N N . LEU B 1 153 ? 12.961 -1.249 1.192 1 98 153 LEU B N 1
ATOM 2734 C CA . LEU B 1 153 ? 11.602 -1.611 1.575 1 98 153 LEU B CA 1
ATOM 2735 C C . LEU B 1 153 ? 11.516 -3.09 1.941 1 98 153 LEU B C 1
ATOM 2737 O O . LEU B 1 153 ? 12.164 -3.93 1.308 1 98 153 LEU B O 1
ATOM 2741 N N . GLU B 1 154 ? 10.695 -3.379 2.943 1 98.56 154 GLU B N 1
ATOM 2742 C CA . GLU B 1 154 ? 10.227 -4.723 3.271 1 98.56 154 GLU B CA 1
ATOM 2743 C C . GLU B 1 154 ? 8.703 -4.789 3.27 1 98.56 154 GLU B C 1
ATOM 2745 O O . GLU B 1 154 ? 8.039 -3.914 3.826 1 98.56 154 GLU B O 1
ATOM 2750 N N . ALA B 1 155 ? 8.258 -5.816 2.674 1 98.5 155 ALA B N 1
ATOM 2751 C CA . ALA B 1 155 ? 6.801 -5.957 2.639 1 98.5 155 ALA B CA 1
ATOM 2752 C C . ALA B 1 155 ? 6.383 -7.398 2.914 1 98.5 155 ALA B C 1
ATOM 2754 O O . ALA B 1 155 ? 7.117 -8.336 2.596 1 98.5 155 ALA B O 1
ATOM 2755 N N . LYS B 1 156 ? 5.238 -7.492 3.537 1 98.25 156 LYS B N 1
ATOM 2756 C CA . LYS B 1 156 ? 4.602 -8.781 3.801 1 98.25 156 LYS B CA 1
ATOM 2757 C C . LYS B 1 156 ? 3.139 -8.766 3.373 1 98.25 156 LYS B C 1
ATOM 2759 O O . LYS B 1 156 ? 2.436 -7.773 3.58 1 98.25 156 LYS B O 1
ATOM 2764 N N . GLY B 1 157 ? 2.756 -9.891 2.83 1 97.69 157 GLY B N 1
ATOM 2765 C CA . GLY B 1 157 ? 1.374 -9.984 2.389 1 97.69 157 GLY B CA 1
ATOM 2766 C C . GLY B 1 157 ? 0.761 -11.352 2.633 1 97.69 157 GLY B C 1
ATOM 2767 O O . GLY B 1 157 ? 1.479 -12.344 2.756 1 97.69 157 GLY B O 1
ATOM 2768 N N . THR B 1 158 ? -0.536 -11.305 2.727 1 97.81 158 THR B N 1
ATOM 2769 C CA . THR B 1 158 ? -1.334 -12.523 2.797 1 97.81 158 THR B CA 1
ATOM 2770 C C . THR B 1 158 ? -2.273 -12.625 1.6 1 97.81 158 THR B C 1
ATOM 2772 O O . THR B 1 158 ? -3.088 -11.727 1.365 1 97.81 158 THR B O 1
ATOM 2775 N N . GLY B 1 159 ? -2.09 -13.633 0.86 1 95.75 159 GLY B N 1
ATOM 2776 C CA . GLY B 1 159 ? -3.012 -13.977 -0.212 1 95.75 159 GLY B CA 1
ATOM 2777 C C . GLY B 1 159 ? -4.02 -15.039 0.182 1 95.75 159 GLY B C 1
ATOM 2778 O O . GLY B 1 159 ? -3.715 -15.922 0.989 1 95.75 159 GLY B O 1
ATOM 2779 N N . VAL B 1 160 ? -5.156 -14.945 -0.447 1 95.81 160 VAL B N 1
ATOM 2780 C CA . VAL B 1 160 ? -6.195 -15.945 -0.232 1 95.81 160 VAL B CA 1
ATOM 2781 C C . VAL B 1 160 ? -6.641 -16.531 -1.573 1 95.81 160 VAL B C 1
ATOM 2783 O O . VAL B 1 160 ? -6.973 -15.781 -2.498 1 95.81 160 VAL B O 1
ATOM 2786 N N . TRP B 1 161 ? -6.621 -17.797 -1.602 1 93.62 161 TRP B N 1
ATOM 2787 C CA . TRP B 1 161 ? -7.113 -18.484 -2.793 1 93.62 161 TRP B CA 1
ATOM 2788 C C . TRP B 1 161 ? -8.641 -18.516 -2.811 1 93.62 161 TRP B C 1
ATOM 2790 O O . TRP B 1 161 ? -9.266 -18.922 -1.833 1 93.62 161 TRP B O 1
ATOM 2800 N N . LEU B 1 162 ? -9.18 -18.047 -3.922 1 92.44 162 LEU B N 1
ATOM 2801 C CA . LEU B 1 162 ? -10.633 -17.969 -4.031 1 92.44 162 LEU B CA 1
ATOM 2802 C C . LEU B 1 162 ? -11.148 -18.906 -5.117 1 92.44 162 LEU B C 1
ATOM 2804 O O . LEU B 1 162 ? -10.508 -19.062 -6.16 1 92.44 162 LEU B O 1
ATOM 2808 N N . ASP B 1 163 ? -12.336 -19.453 -4.848 1 90.12 163 ASP B N 1
ATOM 2809 C CA . ASP B 1 163 ? -12.984 -20.266 -5.871 1 90.12 163 ASP B CA 1
ATOM 2810 C C . ASP B 1 163 ? -13.812 -19.391 -6.816 1 90.12 163 ASP B C 1
ATOM 2812 O O . ASP B 1 163 ? -13.703 -18.172 -6.793 1 90.12 163 ASP B O 1
ATOM 2816 N N . ASN B 1 164 ? -14.57 -20 -7.668 1 86.56 164 ASN B N 1
ATOM 2817 C CA . ASN B 1 164 ? -15.312 -19.297 -8.703 1 86.56 164 ASN B CA 1
ATOM 2818 C C . ASN B 1 164 ? -16.484 -18.516 -8.125 1 86.56 164 ASN B C 1
ATOM 2820 O O . ASN B 1 164 ? -17.094 -17.703 -8.812 1 86.56 164 ASN B O 1
ATOM 2824 N N . LYS B 1 165 ? -16.75 -18.734 -6.859 1 85.31 165 LYS B N 1
ATOM 2825 C CA . LYS B 1 165 ? -17.797 -17.984 -6.172 1 85.31 165 LYS B CA 1
ATOM 2826 C C . LYS B 1 165 ? -17.203 -16.906 -5.266 1 85.31 165 LYS B C 1
ATOM 2828 O O . LYS B 1 165 ? -17.906 -16.297 -4.453 1 85.31 165 LYS B O 1
ATOM 2833 N N . TYR B 1 166 ? -15.875 -16.719 -5.336 1 82.69 166 TYR B N 1
ATOM 2834 C CA . TYR B 1 166 ? -15.133 -15.711 -4.598 1 82.69 166 TYR B CA 1
ATOM 2835 C C . TYR B 1 166 ? -15.125 -16.016 -3.105 1 82.69 166 TYR B C 1
ATOM 2837 O O . TYR B 1 166 ? -15.195 -15.102 -2.279 1 82.69 166 TYR B O 1
ATOM 2845 N N . ARG B 1 167 ? -15.156 -17.312 -2.904 1 90.81 167 ARG B N 1
ATOM 2846 C CA . ARG B 1 167 ? -15.008 -17.781 -1.53 1 90.81 167 ARG B CA 1
ATOM 2847 C C . ARG B 1 167 ? -13.633 -18.422 -1.32 1 90.81 167 ARG B C 1
ATOM 2849 O O . ARG B 1 167 ? -13.078 -19.031 -2.24 1 90.81 167 ARG B O 1
ATOM 2856 N N . PRO B 1 168 ? -13.203 -18.25 -0.119 1 93.75 168 PRO B N 1
ATOM 2857 C CA . PRO B 1 168 ? -11.922 -18.906 0.141 1 93.75 168 PRO B CA 1
ATOM 2858 C C . PRO B 1 168 ? -11.961 -20.406 -0.111 1 93.75 168 PRO B C 1
ATOM 2860 O O . PRO B 1 168 ? -12.93 -21.062 0.268 1 93.75 168 PRO B O 1
ATOM 2863 N N . ALA B 1 169 ? -11.023 -20.906 -0.797 1 93.88 169 ALA B N 1
ATOM 2864 C CA . ALA B 1 169 ? -10.914 -22.312 -1.146 1 93.88 169 ALA B CA 1
ATOM 2865 C C . ALA B 1 169 ? -9.484 -22.812 -0.968 1 93.88 169 ALA B C 1
ATOM 2867 O O . ALA B 1 169 ? -8.547 -22.016 -0.929 1 93.88 169 ALA B O 1
ATOM 2868 N N . ARG B 1 170 ? -9.422 -24.078 -0.92 1 93.62 170 ARG B N 1
ATOM 2869 C CA . ARG B 1 170 ? -8.102 -24.688 -0.817 1 93.62 170 ARG B CA 1
ATOM 2870 C C . ARG B 1 170 ? -7.277 -24.438 -2.074 1 93.62 170 ARG B C 1
ATOM 2872 O O . ARG B 1 170 ? -7.793 -24.516 -3.189 1 93.62 170 ARG B O 1
ATOM 2879 N N . VAL B 1 171 ? -6.031 -24.141 -1.823 1 92 171 VAL B N 1
ATOM 2880 C CA . VAL B 1 171 ? -5.121 -23.984 -2.955 1 92 171 VAL B CA 1
ATOM 2881 C C . VAL B 1 171 ? -5.008 -25.312 -3.707 1 92 171 VAL B C 1
ATOM 2883 O O . VAL B 1 171 ? -4.676 -26.344 -3.115 1 92 171 VAL B O 1
ATOM 2886 N N . PRO B 1 172 ? -5.258 -25.266 -4.945 1 89.62 172 PRO B N 1
ATOM 2887 C CA . PRO B 1 172 ? -5.172 -26.516 -5.707 1 89.62 172 PRO B CA 1
ATOM 2888 C C . PRO B 1 172 ? -3.783 -27.156 -5.645 1 89.62 172 PRO B C 1
ATOM 2890 O O . PRO B 1 172 ? -2.777 -26.438 -5.57 1 89.62 172 PRO B O 1
ATOM 2893 N N . SER B 1 173 ? -3.781 -28.422 -5.773 1 88.06 173 SER B N 1
ATOM 2894 C CA . SER B 1 173 ? -2.547 -29.188 -5.625 1 88.06 173 SER B CA 1
ATOM 2895 C C . SER B 1 173 ? -1.506 -28.766 -6.656 1 88.06 173 SER B C 1
ATOM 2897 O O . SER B 1 173 ? -0.314 -28.688 -6.348 1 88.06 173 SER B O 1
ATOM 2899 N N . HIS B 1 174 ? -1.975 -28.531 -7.871 1 84.19 174 HIS B N 1
ATOM 2900 C CA . HIS B 1 174 ? -1.034 -28.188 -8.93 1 84.19 174 HIS B CA 1
ATOM 2901 C C . HIS B 1 174 ? -0.402 -26.812 -8.688 1 84.19 174 HIS B C 1
ATOM 2903 O O . HIS B 1 174 ? 0.705 -26.547 -9.164 1 84.19 174 HIS B O 1
ATOM 2909 N N . ILE B 1 175 ? -1.064 -25.969 -7.938 1 83.56 175 ILE B N 1
ATOM 2910 C CA . ILE B 1 175 ? -0.516 -24.672 -7.562 1 83.56 175 ILE B CA 1
ATOM 2911 C C . ILE B 1 175 ? 0.4 -24.828 -6.352 1 83.56 175 ILE B C 1
ATOM 2913 O O . ILE B 1 175 ? 1.496 -24.266 -6.316 1 83.56 175 ILE B O 1
ATOM 2917 N N . ARG B 1 176 ? -0.06 -25.578 -5.469 1 86.69 176 ARG B N 1
ATOM 2918 C CA . ARG B 1 176 ? 0.697 -25.812 -4.242 1 86.69 176 ARG B CA 1
ATOM 2919 C C . ARG B 1 176 ? 2.062 -26.422 -4.547 1 86.69 176 ARG B C 1
ATOM 2921 O O . ARG B 1 176 ? 3.049 -26.109 -3.877 1 86.69 176 ARG B O 1
ATOM 2928 N N . SER B 1 177 ? 2.105 -27.266 -5.516 1 84.94 177 SER B N 1
ATOM 2929 C CA . SER B 1 177 ? 3.346 -27.938 -5.895 1 84.94 177 SER B CA 1
ATOM 2930 C C . SER B 1 177 ? 4.398 -26.938 -6.359 1 84.94 177 SER B C 1
ATOM 2932 O O . SER B 1 177 ? 5.594 -27.141 -6.152 1 84.94 177 SER B O 1
ATOM 2934 N N . HIS B 1 178 ? 3.883 -25.844 -6.965 1 83.5 178 HIS B N 1
ATOM 2935 C CA . HIS B 1 178 ? 4.797 -24.812 -7.43 1 83.5 178 HIS B CA 1
ATOM 2936 C C . HIS B 1 178 ? 5.434 -24.078 -6.258 1 83.5 178 HIS B C 1
ATOM 2938 O O . HIS B 1 178 ? 6.574 -23.609 -6.352 1 83.5 178 HIS B O 1
ATOM 2944 N N . PHE B 1 179 ? 4.723 -23.969 -5.176 1 81.31 179 PHE B N 1
ATOM 2945 C CA . PHE B 1 179 ? 5.227 -23.25 -4.012 1 81.31 179 PHE B CA 1
ATOM 2946 C C . PHE B 1 179 ? 6.215 -24.094 -3.23 1 81.31 179 PHE B C 1
ATOM 2948 O O . PHE B 1 179 ? 7.195 -23.578 -2.688 1 81.31 179 PHE B O 1
ATOM 2955 N N . VAL B 1 180 ? 5.918 -25.359 -3.076 1 71.44 180 VAL B N 1
ATOM 2956 C CA . VAL B 1 180 ? 6.746 -26.281 -2.314 1 71.44 180 VAL B CA 1
ATOM 2957 C C . VAL B 1 180 ? 8.125 -26.391 -2.959 1 71.44 180 VAL B C 1
ATOM 2959 O O . VAL B 1 180 ? 9.141 -26.453 -2.26 1 71.44 180 VAL B O 1
ATOM 2962 N N . HIS B 1 181 ? 8.133 -26.359 -4.23 1 64.56 181 HIS B N 1
ATOM 2963 C CA . HIS B 1 181 ? 9.398 -26.484 -4.941 1 64.56 181 HIS B CA 1
ATOM 2964 C C . HIS B 1 181 ? 10.289 -25.281 -4.695 1 64.56 181 HIS B C 1
ATOM 2966 O O . HIS B 1 181 ? 11.508 -25.422 -4.543 1 64.56 181 HIS B O 1
ATOM 2972 N N . PHE B 1 182 ? 9.711 -24.109 -4.457 1 62.25 182 PHE B N 1
ATOM 2973 C CA . PHE B 1 182 ? 10.492 -22.891 -4.305 1 62.25 182 PHE B CA 1
ATOM 2974 C C . PHE B 1 182 ? 10.82 -22.641 -2.838 1 62.25 182 PHE B C 1
ATOM 2976 O O . PHE B 1 182 ? 11.852 -22.031 -2.521 1 62.25 182 PHE B O 1
ATOM 2983 N N . GLN B 1 183 ? 9.938 -22.906 -1.863 1 60 183 GLN B N 1
ATOM 2984 C CA . GLN B 1 183 ? 10.289 -22.797 -0.451 1 60 183 GLN B CA 1
ATOM 2985 C C . GLN B 1 183 ? 11.531 -23.625 -0.133 1 60 183 GLN B C 1
ATOM 2987 O O . GLN B 1 183 ? 12.375 -23.203 0.666 1 60 183 GLN B O 1
ATOM 2992 N N . ARG B 1 184 ? 11.625 -24.719 -0.738 1 51.47 184 ARG B N 1
ATOM 2993 C CA . ARG B 1 184 ? 12.734 -25.641 -0.488 1 51.47 184 ARG B CA 1
ATOM 2994 C C . ARG B 1 184 ? 14.047 -25.078 -1.02 1 51.47 184 ARG B C 1
ATOM 2996 O O . ARG B 1 184 ? 15.109 -25.328 -0.45 1 51.47 184 ARG B O 1
ATOM 3003 N N . GLN B 1 185 ? 13.875 -24.375 -1.947 1 48.91 185 GLN B N 1
ATOM 3004 C CA . GLN B 1 185 ? 15.141 -23.875 -2.475 1 48.91 185 GLN B CA 1
ATOM 3005 C C . GLN B 1 185 ? 15.688 -22.75 -1.604 1 48.91 185 GLN B C 1
ATOM 3007 O O . GLN B 1 185 ? 16.891 -22.547 -1.524 1 48.91 185 GLN B O 1
ATOM 3012 N N . ASP B 1 186 ? 14.859 -21.922 -1.011 1 50.5 186 ASP B N 1
ATOM 3013 C CA . ASP B 1 186 ? 15.344 -20.875 -0.116 1 50.5 186 ASP B CA 1
ATOM 3014 C C . ASP B 1 186 ? 16 -21.469 1.127 1 50.5 186 ASP B C 1
ATOM 3016 O O . ASP B 1 186 ? 16.938 -20.906 1.673 1 50.5 186 ASP B O 1
ATOM 3020 N N . MET B 1 187 ? 15.445 -22.547 1.729 1 41.41 187 MET B N 1
ATOM 3021 C CA . MET B 1 187 ? 16.094 -23.188 2.871 1 41.41 187 MET B CA 1
ATOM 3022 C C . MET B 1 187 ? 17.438 -23.781 2.471 1 41.41 187 MET B C 1
ATOM 3024 O O . MET B 1 187 ? 18.297 -24 3.324 1 41.41 187 MET B O 1
ATOM 3028 N N . ARG B 1 188 ? 17.531 -24.203 1.326 1 36.34 188 ARG B N 1
ATOM 3029 C CA . ARG B 1 188 ? 18.812 -24.859 1.041 1 36.34 188 ARG B CA 1
ATOM 3030 C C . ARG B 1 188 ? 19.906 -23.828 0.75 1 36.34 188 ARG B C 1
ATOM 3032 O O . ARG B 1 188 ? 21.078 -24.172 0.612 1 36.34 188 ARG B O 1
ATOM 3039 N N . SER B 1 189 ? 19.5 -22.656 0.412 1 35.47 189 SER B N 1
ATOM 3040 C CA . SER B 1 189 ? 20.688 -21.812 0.248 1 35.47 189 SER B CA 1
ATOM 3041 C C . SER B 1 189 ? 21.078 -21.156 1.564 1 35.47 189 SER B C 1
ATOM 3043 O O . SER B 1 189 ? 20.219 -20.766 2.352 1 35.47 189 SER B O 1
#

Nearest PDB structures (foldseek):
  5v10-assembly1_B-2  TM=9.457E-01  e=2.356E-11  Pseudomonas aeruginosa PAO1
  4k00-assembly1_A  TM=9.170E-01  e=1.494E-10  Synechocystis sp. PCC 6803 substr. Kazusa
  5x04-assembly1_A  TM=8.769E-01  e=2.138E-08  Umbellularia californica
  5x04-assembly1_B  TM=8.749E-01  e=5.081E-08  Umbellularia californica
  2qq2-assembly2_J  TM=6.588E-01  e=3.616E-07  Homo sapiens

Sequence (378 aa):
MFQATGRAAPAMHVMFPCSSRRPVIILLRNLTTFKPLACLELKRGKGKSSFPEIELKVRDYELDPFGVVNNAVYANYCQHGRHEFMESIGINCDEVSRSGEALAISEFTIKFLAPLRQSGCKFVMKSRISGVFVARIYFEQFIFKLPNLEPILEAKGTGVWLDNKYRPARVPSHIRSHFVHFQRQDMRSMFQATGRAAPAMHVMFPCSSRRPVIILLRNLTTFKPLACLELKRGKGKSSFPEIELKVRDYELDPFGVVNNAVYANYCQHGRHEFMESIGINCDEVSRSGEALAISEFTIKFLAPLRQSGCKFVMKSRISGVFVARIYFEQFIFKLPNLEPILEAKGTGVWLDNKYRPARVPSHIRSHFVHFQRQDMRS

Solvent-accessible surface area (backbone atoms only — not comparable to full-atom values): 21967 Å² total; per-residue (Å²): 137,86,81,76,78,77,79,79,78,82,80,78,79,79,75,73,79,78,75,76,77,73,77,76,76,56,73,76,78,81,67,81,79,63,75,68,68,81,68,68,73,75,62,82,62,87,68,83,69,65,65,61,62,48,80,47,61,41,51,69,88,49,41,41,98,85,49,29,54,34,77,40,54,52,42,45,52,49,50,53,46,50,51,53,43,37,44,72,58,69,42,51,68,67,60,41,43,74,74,39,28,42,80,43,69,41,34,40,36,40,38,49,69,43,83,56,54,56,62,64,39,40,31,36,37,38,52,46,64,77,44,76,54,71,31,36,37,32,35,39,35,38,32,26,34,55,89,79,56,45,69,26,35,44,32,40,36,34,33,34,25,22,35,72,61,73,38,82,28,67,55,49,65,82,57,47,52,42,50,56,61,50,46,52,41,59,72,70,98,139,87,81,78,78,78,78,78,77,81,81,77,80,79,76,75,79,77,77,78,77,72,77,76,76,53,74,76,76,81,69,80,78,64,75,70,66,81,68,68,73,75,62,84,62,90,67,83,69,64,65,59,63,48,79,47,62,42,50,67,87,50,43,40,98,84,49,29,54,36,75,40,55,52,42,45,52,50,50,52,46,50,52,54,43,37,44,73,57,69,42,49,68,68,61,39,42,73,74,38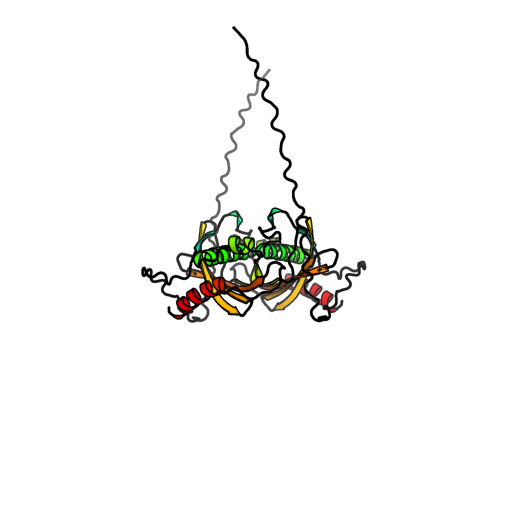,28,42,79,43,70,41,33,42,36,40,38,50,70,43,82,57,54,56,63,64,39,41,31,37,38,39,52,47,65,76,46,77,54,72,30,36,37,32,35,38,35,37,31,25,34,55,88,78,55,44,70,26,35,44,33,39,37,34,32,35,24,22,35,72,61,71,37,81,29,67,55,50,66,80,57,47,54,42,49,56,61,50,47,52,39,60,72,70,98

Organism: Arabidopsis lyrata subsp. lyrata (NCBI:txid81972)

InterPro domains:
  IPR029069 HotDog domain superfamily [SSF54637] (52-184)
  IPR050563 4-hydroxybenzoyl-CoA thioesterase [PTHR31793] (30-184)

Foldseek 3Di:
DDPCPPPPDPPPPPPPPPPPPDPPPPPPDDPDCPPPDPPPPPPPPPDPLDQDKDKDWAADVQADPVQWGDPVVVVVVVVVQVCVNCVVLPHHQVVCVVQLKHKDWPDKDKDFDATDGDGGWMKMKGKAWPDDDFFKTKMKMWIATPDVRHTTMIMITIIGMAHNVRDGGGDDPVSVVSRVVNNVSVVVD/DDPCPPPPDPPPPPPPPPPPPDPPPPPPDDPDCPPPDPPPPPPPPPDPLDQDKDKDWAADVQADPVQWGDPVVVVVVVVVQVCVNCVVLPHHQVVCVVQLKHKDWPDKDKDFDATDGDGGWMKMKGKAWPDDDQFKTKMKMWIATPDVRHTTMIMITIIGMAHNVRDGGGDDPVSVVSRVVNNVSVVVD

Secondary structure (DSSP, 8-state):
---------------------------------------------SSS----EEEEE--GGGB-TTSBB-TTHHHHHHHHHHHHHHHHTT--HHHHHHTT-EEEEEEEEEEE-S--BSTT-EEEEEEEEEEEETTEEEEEEEEEETTTTEEEEEEEEEEEEE-TTS-B-PPPHHHHHHHHHHHHHHHH-/---------------------------------------------SSS----EEEEE--GGGB-TTSBB-TTHHHHHHHHHHHHHHHHTT--HHHHHHTT-EEEEEEEEEEE-S--BSTT-EEEEEEEEEEEETTEEEEEEEEEETTTTEEEEEEEEEEEEE-TTS-B-PPPHHHHHHHHHHHHHHHH-